Protein AF-A0A1T7VNP6-F1 (afdb_monomer_lite)

Structure (mmCIF, N/CA/C/O backbone):
data_AF-A0A1T7VNP6-F1
#
_entry.id   AF-A0A1T7VNP6-F1
#
loop_
_atom_site.group_PDB
_atom_site.id
_atom_site.type_symbol
_atom_site.label_atom_id
_atom_site.label_alt_id
_atom_site.label_comp_id
_atom_site.label_asym_id
_atom_site.label_entity_id
_atom_site.label_seq_id
_atom_site.pdbx_PDB_ins_code
_atom_site.Cartn_x
_atom_site.Cartn_y
_atom_site.Cartn_z
_atom_site.occupancy
_atom_site.B_iso_or_equiv
_atom_site.auth_seq_id
_atom_site.auth_comp_id
_atom_site.auth_asym_id
_atom_site.auth_atom_id
_atom_site.pdbx_PDB_model_num
ATOM 1 N N . MET A 1 1 ? -6.998 -0.937 8.366 1.00 93.31 1 MET A N 1
ATOM 2 C CA . MET A 1 1 ? -7.190 -0.800 9.828 1.00 93.31 1 MET A CA 1
ATOM 3 C C . MET A 1 1 ? -7.742 -2.093 10.390 1.00 93.31 1 MET A C 1
ATOM 5 O O . MET A 1 1 ? -8.462 -2.785 9.674 1.00 93.31 1 MET A O 1
ATOM 9 N N . SER A 1 2 ? -7.430 -2.403 11.648 1.00 94.56 2 SER A N 1
ATOM 10 C CA . SER A 1 2 ? -8.048 -3.511 12.378 1.00 94.56 2 SER A CA 1
ATOM 11 C C . SER A 1 2 ? -8.839 -3.023 13.585 1.00 94.56 2 SER A C 1
ATOM 13 O O . SER A 1 2 ? -8.450 -2.043 14.226 1.00 94.56 2 SER A O 1
ATOM 15 N N . PHE A 1 3 ? -9.920 -3.729 13.904 1.00 94.50 3 PHE A N 1
ATOM 16 C CA . PHE A 1 3 ? -10.829 -3.406 14.996 1.00 94.50 3 PHE A CA 1
ATOM 17 C C . PHE A 1 3 ? -11.181 -4.652 15.804 1.00 94.50 3 PHE A C 1
ATOM 19 O O . PHE A 1 3 ? -11.365 -5.732 15.234 1.00 94.50 3 PHE A O 1
ATOM 26 N N . ASP A 1 4 ? -11.331 -4.463 17.108 1.00 94.25 4 ASP A N 1
ATOM 27 C CA . ASP A 1 4 ? -12.081 -5.373 17.966 1.00 94.25 4 ASP A CA 1
ATOM 28 C C . ASP A 1 4 ? -13.552 -4.967 17.893 1.00 94.25 4 ASP A C 1
ATOM 30 O O . ASP A 1 4 ? -13.871 -3.781 17.976 1.00 94.25 4 ASP A O 1
ATOM 34 N N . VAL A 1 5 ? -14.452 -5.927 17.694 1.00 92.75 5 VAL A N 1
ATOM 35 C CA . VAL A 1 5 ? -15.883 -5.664 17.492 1.00 92.75 5 VAL A CA 1
ATOM 36 C C . VAL A 1 5 ? -16.680 -6.458 18.522 1.00 92.75 5 VAL A C 1
ATOM 38 O O . VAL A 1 5 ? -16.393 -7.642 18.707 1.00 92.75 5 VAL A O 1
ATOM 41 N N . PRO A 1 6 ? -17.674 -5.855 19.195 1.00 88.62 6 PRO A N 1
ATOM 42 C CA . PRO A 1 6 ? -18.540 -6.598 20.095 1.00 88.62 6 PRO A CA 1
ATOM 43 C C . PRO A 1 6 ? -19.431 -7.564 19.303 1.00 88.62 6 PRO A C 1
ATOM 45 O O . PRO A 1 6 ? -20.113 -7.174 18.357 1.00 88.62 6 PRO A O 1
ATOM 48 N N . GLY A 1 7 ? -19.460 -8.830 19.718 1.00 82.31 7 GLY A N 1
ATOM 49 C CA . GLY A 1 7 ? -20.323 -9.848 19.118 1.00 82.31 7 GLY A CA 1
ATOM 50 C C . GLY A 1 7 ? -19.722 -10.546 17.886 1.00 82.31 7 GLY A C 1
ATOM 51 O O . GLY A 1 7 ? -18.502 -10.590 17.722 1.00 82.31 7 GLY A O 1
ATOM 52 N N . PRO A 1 8 ? -20.559 -11.187 17.048 1.00 79.25 8 PRO A N 1
ATOM 53 C CA . PRO A 1 8 ? -20.079 -11.996 15.937 1.00 79.25 8 PRO A CA 1
ATOM 54 C C . PRO A 1 8 ? -19.485 -11.128 14.824 1.00 79.25 8 PRO A C 1
ATOM 56 O O . PRO A 1 8 ? -20.131 -10.241 14.270 1.00 79.25 8 PRO A O 1
ATOM 59 N N . ILE A 1 9 ? -18.245 -11.439 14.462 1.00 84.25 9 ILE A N 1
ATOM 60 C CA . ILE A 1 9 ? -17.535 -10.808 13.354 1.00 84.25 9 ILE A CA 1
ATOM 61 C C . ILE A 1 9 ? -17.985 -11.362 11.997 1.00 84.25 9 ILE A C 1
ATOM 63 O O . ILE A 1 9 ? -18.302 -12.547 11.862 1.00 84.25 9 ILE A O 1
ATOM 67 N N . THR A 1 10 ? -17.945 -10.518 10.964 1.00 83.06 10 THR A N 1
ATOM 68 C CA . THR A 1 10 ? -18.166 -10.953 9.583 1.00 83.06 10 THR A CA 1
ATOM 69 C C . THR A 1 10 ? -17.143 -12.015 9.163 1.00 83.06 10 THR A C 1
ATOM 71 O O . THR A 1 10 ? -15.933 -11.799 9.217 1.00 83.06 10 THR A O 1
ATOM 74 N N . ARG A 1 11 ? -17.630 -13.199 8.776 1.00 88.19 11 ARG A N 1
ATOM 75 C CA . ARG A 1 11 ? -16.781 -14.350 8.417 1.00 88.19 11 ARG A CA 1
ATOM 76 C C . ARG A 1 11 ? -16.419 -14.401 6.938 1.00 88.19 11 ARG A C 1
ATOM 78 O O . ARG A 1 11 ? -15.430 -15.026 6.579 1.00 88.19 11 ARG A O 1
ATOM 85 N N . ALA A 1 12 ? -17.194 -13.750 6.081 1.00 89.62 12 ALA A N 1
ATOM 86 C CA . ALA A 1 12 ? -16.888 -13.669 4.661 1.00 89.62 12 ALA A CA 1
ATOM 87 C C . ALA A 1 12 ? -16.083 -12.403 4.338 1.00 89.62 12 ALA A C 1
ATOM 89 O O . ALA A 1 12 ? -16.024 -11.452 5.121 1.00 89.62 12 ALA A O 1
ATOM 90 N N . MET A 1 13 ? -15.444 -12.420 3.171 1.00 94.31 13 MET A N 1
ATOM 91 C CA . MET A 1 13 ? -14.771 -11.259 2.606 1.00 94.31 13 MET A CA 1
ATOM 92 C C . MET A 1 13 ? -15.745 -10.514 1.696 1.00 94.31 13 MET A C 1
ATOM 94 O O . MET A 1 13 ? -16.343 -11.118 0.810 1.00 94.31 13 MET A O 1
ATOM 98 N N . TYR A 1 14 ? -15.875 -9.208 1.905 1.00 94.12 14 TYR A N 1
ATOM 99 C CA . TYR A 1 14 ? -16.761 -8.343 1.135 1.00 94.12 14 TYR A CA 1
ATOM 100 C C . TYR A 1 14 ? -15.987 -7.182 0.523 1.00 94.12 14 TYR A C 1
ATOM 102 O O . TYR A 1 14 ? -15.044 -6.665 1.128 1.00 94.12 14 TYR A O 1
ATOM 110 N N . LEU A 1 15 ? -16.430 -6.751 -0.655 1.00 93.69 15 LEU A N 1
ATOM 111 C CA . LEU A 1 15 ? -16.005 -5.530 -1.328 1.00 93.69 15 LEU A CA 1
ATOM 112 C C . LEU A 1 15 ? -17.264 -4.733 -1.685 1.00 93.69 15 LEU A C 1
ATOM 114 O O . LEU A 1 15 ? -18.240 -5.317 -2.156 1.00 93.69 15 LEU A O 1
ATOM 118 N N . SER A 1 16 ? -17.269 -3.427 -1.426 1.00 92.69 16 SER A N 1
ATOM 119 C CA . SER A 1 16 ? -18.400 -2.567 -1.766 1.00 92.69 16 SER A CA 1
ATOM 120 C C . SER A 1 16 ? -18.553 -2.438 -3.278 1.00 92.69 16 SER A C 1
ATOM 122 O O . SER A 1 16 ? -17.571 -2.424 -4.019 1.00 92.69 16 SER A O 1
ATOM 124 N N . VAL A 1 17 ? -19.801 -2.312 -3.719 1.00 92.69 17 VAL A N 1
ATOM 125 C CA . VAL A 1 17 ? -20.137 -2.003 -5.116 1.00 92.69 17 VAL A CA 1
ATOM 126 C C . VAL A 1 17 ? -20.018 -0.508 -5.408 1.00 92.69 17 VAL A C 1
ATOM 128 O O . VAL A 1 17 ? -19.640 -0.124 -6.510 1.00 92.69 17 VAL A O 1
ATOM 131 N N . ASP A 1 18 ? -20.282 0.326 -4.401 1.00 88.12 18 ASP A N 1
ATOM 132 C CA . ASP A 1 18 ? -20.278 1.778 -4.531 1.00 88.12 18 ASP A CA 1
ATOM 133 C C . ASP A 1 18 ? -18.927 2.397 -4.169 1.00 88.12 18 ASP A C 1
ATOM 135 O O . ASP A 1 18 ? -18.102 1.823 -3.442 1.00 88.12 18 ASP A O 1
ATOM 139 N N . ALA A 1 19 ? -18.742 3.624 -4.657 1.00 85.12 19 ALA A N 1
ATOM 140 C CA . ALA A 1 19 ? -17.699 4.516 -4.191 1.00 85.12 19 ALA A CA 1
ATOM 141 C C . ALA A 1 19 ? -18.161 5.266 -2.923 1.00 85.12 19 ALA A C 1
ATOM 143 O O . ALA A 1 19 ? -19.311 5.697 -2.853 1.00 85.12 19 ALA A O 1
ATOM 144 N N . PRO A 1 20 ? -17.265 5.501 -1.951 1.00 89.31 20 PRO A N 1
ATOM 145 C CA . PRO A 1 20 ? -15.863 5.086 -1.934 1.00 89.31 20 PRO A CA 1
ATOM 146 C C . PRO A 1 20 ? -15.693 3.582 -1.638 1.00 89.31 20 PRO A C 1
ATOM 148 O O . PRO A 1 20 ? -16.373 3.032 -0.779 1.00 89.31 20 PRO A O 1
ATOM 151 N N . LEU A 1 21 ? -14.734 2.930 -2.311 1.00 89.94 21 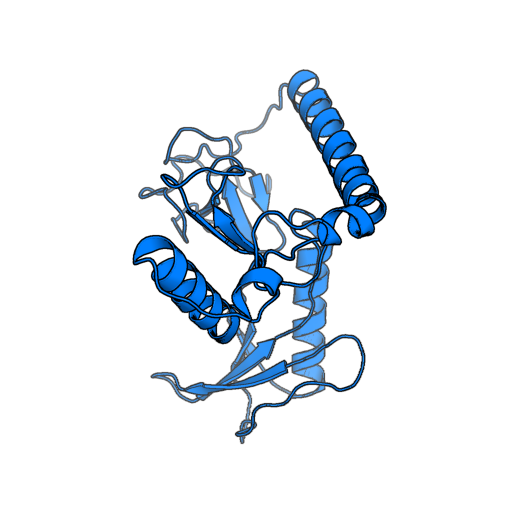LEU A N 1
ATOM 152 C CA . LEU A 1 21 ? -14.501 1.484 -2.178 1.00 89.94 21 LEU A CA 1
ATOM 153 C C . LEU A 1 21 ? -14.145 1.077 -0.740 1.00 89.94 21 LEU A C 1
ATOM 155 O O . LEU A 1 21 ? -13.261 1.673 -0.110 1.00 89.94 21 LEU A O 1
ATOM 159 N N . ARG A 1 22 ? -14.797 0.028 -0.237 1.00 93.69 22 ARG A N 1
ATOM 160 C CA . ARG A 1 22 ? -14.579 -0.561 1.088 1.00 93.69 22 ARG A CA 1
ATOM 161 C C . ARG A 1 22 ? -14.423 -2.061 0.972 1.00 93.69 22 ARG A C 1
ATOM 163 O O . ARG A 1 22 ? -15.246 -2.723 0.356 1.00 93.69 22 ARG A O 1
ATOM 170 N N . SER A 1 23 ? -13.398 -2.601 1.613 1.00 94.62 23 SER A N 1
ATOM 171 C CA . SER A 1 23 ? -13.229 -4.040 1.777 1.00 94.62 23 SER A CA 1
ATOM 172 C C . SER A 1 23 ? -13.325 -4.401 3.247 1.00 94.62 23 SER A C 1
ATOM 174 O O . SER A 1 23 ? -12.697 -3.739 4.079 1.00 94.62 23 SER A O 1
ATOM 176 N N . VAL A 1 24 ? -14.030 -5.479 3.562 1.00 95.38 24 VAL A N 1
ATOM 177 C CA . VAL A 1 24 ? -14.124 -5.991 4.926 1.00 95.38 24 VAL A CA 1
ATOM 178 C C . VAL A 1 24 ? -13.824 -7.480 4.942 1.00 95.38 24 VAL A C 1
ATOM 180 O O . VAL A 1 24 ? -14.316 -8.229 4.102 1.00 95.38 24 VAL A O 1
ATOM 183 N N . ARG A 1 25 ? -13.011 -7.913 5.902 1.00 95.25 25 ARG A N 1
ATOM 184 C CA . ARG A 1 25 ? -12.742 -9.327 6.187 1.00 95.25 25 ARG A CA 1
ATOM 185 C C . ARG A 1 25 ? -12.414 -9.509 7.661 1.00 95.25 25 ARG A C 1
ATOM 187 O O . ARG A 1 25 ? -12.079 -8.536 8.331 1.00 95.25 25 ARG A O 1
ATOM 194 N N . TYR A 1 26 ? -12.417 -10.744 8.145 1.00 94.00 26 TYR A N 1
ATOM 195 C CA . TYR A 1 26 ? -11.771 -11.060 9.416 1.00 94.00 26 TYR A CA 1
ATOM 196 C C . TYR A 1 26 ? -10.311 -11.485 9.210 1.00 94.00 26 TYR A C 1
ATOM 198 O O . TYR A 1 26 ? -9.910 -11.915 8.123 1.00 94.00 26 TYR A O 1
ATOM 206 N N . ALA A 1 27 ? -9.518 -11.359 10.267 1.00 93.00 27 ALA A N 1
ATOM 207 C CA . ALA A 1 27 ? -8.179 -11.916 10.367 1.00 93.00 27 ALA A CA 1
ATOM 208 C C . ALA A 1 27 ? -8.029 -12.623 11.725 1.00 93.00 27 ALA A C 1
ATOM 210 O O . ALA A 1 27 ? -8.247 -11.976 12.754 1.00 93.00 27 ALA A O 1
ATOM 211 N N . PRO A 1 28 ? -7.664 -13.918 11.753 1.00 91.00 28 PRO A N 1
ATOM 212 C CA . PRO A 1 28 ? -7.341 -14.609 12.996 1.00 91.00 28 PRO A CA 1
ATOM 213 C C . PRO A 1 28 ? -6.157 -13.962 13.713 1.00 91.00 28 PRO A C 1
ATOM 215 O O . PRO A 1 28 ? -5.202 -13.520 13.070 1.00 91.00 28 PRO A O 1
ATOM 218 N N . SER A 1 29 ? -6.194 -13.941 15.044 1.00 86.25 29 SER A N 1
ATOM 219 C CA . SER A 1 29 ? -5.053 -13.544 15.871 1.00 86.25 29 SER A CA 1
ATOM 220 C C . SER A 1 29 ? -4.970 -14.396 17.137 1.00 86.25 29 SER A C 1
ATOM 222 O O . SER A 1 29 ? -5.931 -15.071 17.507 1.00 86.25 29 SER A O 1
ATOM 224 N N . SER A 1 30 ? -3.826 -14.352 17.822 1.00 86.50 30 SER A N 1
ATOM 225 C CA . SER A 1 30 ? -3.608 -15.075 19.083 1.00 86.50 30 SER A CA 1
ATOM 226 C C . SER A 1 30 ? -4.564 -14.653 20.203 1.00 86.50 30 SER A C 1
ATOM 228 O O . SER A 1 30 ? -4.812 -15.437 21.113 1.00 86.50 30 SER A O 1
ATOM 230 N N . THR A 1 31 ? -5.117 -13.439 20.137 1.00 84.44 31 THR A N 1
ATOM 231 C CA . THR A 1 31 ? -6.048 -12.892 21.136 1.00 84.44 31 THR A CA 1
ATOM 232 C C . THR A 1 31 ? -7.507 -12.936 20.674 1.00 84.44 31 THR A C 1
ATOM 234 O O . THR A 1 31 ? -8.357 -12.311 21.299 1.00 84.44 31 THR A O 1
ATOM 237 N N . GLY A 1 32 ? -7.803 -13.631 19.570 1.00 86.62 32 GLY A N 1
ATOM 238 C CA . GLY A 1 32 ? -9.131 -13.690 18.954 1.00 86.62 32 GLY A CA 1
ATOM 239 C C . GLY A 1 32 ? -9.190 -13.043 17.569 1.00 86.62 32 GLY A C 1
ATOM 240 O O . GLY A 1 32 ? -8.267 -12.353 17.135 1.00 86.62 32 GLY A O 1
ATOM 241 N N . ASP A 1 33 ? -10.268 -13.303 16.838 1.00 92.31 33 ASP A N 1
ATOM 242 C CA . ASP A 1 33 ? -10.450 -12.781 15.482 1.00 92.31 33 ASP A CA 1
ATOM 243 C C . ASP A 1 33 ? -10.655 -11.260 15.482 1.00 92.31 33 ASP A C 1
ATOM 245 O O . ASP A 1 33 ? -11.368 -10.720 16.324 1.00 92.31 33 ASP A O 1
ATOM 249 N N . ARG A 1 34 ? -10.072 -10.572 14.495 1.00 93.75 34 ARG A N 1
ATOM 250 C CA . ARG A 1 34 ? -10.181 -9.115 14.328 1.00 93.75 34 ARG A CA 1
ATOM 251 C C . ARG A 1 34 ? -10.844 -8.739 13.020 1.00 93.75 34 ARG A C 1
ATOM 253 O O . ARG A 1 34 ? -10.634 -9.395 11.998 1.00 93.75 34 ARG A O 1
ATOM 260 N N . LEU A 1 35 ? -11.588 -7.636 13.029 1.00 95.38 35 LEU A N 1
ATOM 261 C CA . LEU A 1 35 ? -12.165 -7.054 11.822 1.00 95.38 35 LEU A CA 1
ATOM 262 C C . LEU A 1 35 ? -11.092 -6.258 11.105 1.00 95.38 35 LEU A C 1
ATOM 264 O O . LEU A 1 35 ? -10.503 -5.358 11.689 1.00 95.38 35 LEU A O 1
ATOM 268 N N . VAL A 1 36 ? -10.865 -6.548 9.832 1.00 95.81 36 VAL A N 1
ATOM 269 C CA . VAL A 1 36 ? -10.001 -5.761 8.960 1.00 95.81 36 VAL A CA 1
ATOM 270 C C . VAL A 1 36 ? -10.874 -4.989 7.988 1.00 95.81 36 VAL A C 1
ATOM 272 O O . VAL A 1 36 ? -11.581 -5.578 7.170 1.00 95.81 36 VAL A O 1
ATOM 275 N N . VAL A 1 37 ? -10.781 -3.664 8.065 1.00 95.69 37 VAL A N 1
ATOM 276 C CA . VAL A 1 37 ? -11.433 -2.741 7.136 1.00 95.69 37 VAL A CA 1
ATOM 277 C C . VAL A 1 37 ? -10.357 -2.042 6.311 1.00 95.69 37 VAL A C 1
ATOM 279 O O . VAL A 1 37 ? -9.400 -1.472 6.852 1.00 95.69 37 VAL A O 1
ATOM 282 N N . GLY A 1 38 ? -10.508 -2.125 4.994 1.00 94.12 38 GLY A N 1
ATOM 283 C CA . GLY A 1 38 ? -9.653 -1.496 3.994 1.00 94.12 38 GLY A CA 1
ATOM 284 C C . GLY A 1 38 ? -10.460 -0.565 3.094 1.00 94.12 38 GLY A C 1
ATOM 285 O O . GLY A 1 38 ? -11.669 -0.728 2.940 1.00 94.12 38 GLY A O 1
ATOM 286 N N . GLY A 1 39 ? -9.797 0.432 2.519 1.00 91.56 39 GLY A N 1
ATOM 287 C CA . GLY A 1 39 ? -10.437 1.477 1.728 1.00 91.56 39 GLY A CA 1
ATOM 288 C C . GLY A 1 39 ? -9.688 2.796 1.863 1.00 91.56 39 GLY A C 1
ATOM 289 O O . GLY A 1 39 ? -8.517 2.801 2.235 1.00 91.56 39 GLY A O 1
ATOM 290 N N . ALA A 1 40 ? -10.382 3.895 1.562 1.00 87.75 40 ALA A N 1
ATOM 291 C CA . ALA A 1 40 ? -9.873 5.262 1.707 1.00 87.75 40 ALA A CA 1
ATOM 292 C C . ALA A 1 40 ? -8.515 5.500 1.004 1.00 87.75 40 ALA A C 1
ATOM 294 O O . ALA A 1 40 ? -7.563 6.051 1.563 1.00 87.75 40 ALA A O 1
ATOM 295 N N . GLY A 1 41 ? -8.425 5.046 -0.252 1.00 86.38 41 GLY A N 1
ATOM 296 C CA . GLY A 1 41 ? -7.255 5.285 -1.093 1.00 86.38 41 GLY A CA 1
ATOM 297 C C . GLY A 1 41 ? -7.030 6.780 -1.323 1.00 86.38 41 GLY A C 1
ATOM 298 O O . GLY A 1 41 ? -7.973 7.518 -1.599 1.00 86.38 41 GLY A O 1
ATOM 299 N N . HIS A 1 42 ? -5.779 7.214 -1.219 1.00 85.38 42 HIS A N 1
ATOM 300 C CA . HIS A 1 42 ? -5.367 8.600 -1.409 1.00 85.38 42 HIS A CA 1
ATOM 301 C C . HIS A 1 42 ? -4.001 8.653 -2.099 1.00 85.38 42 HIS A C 1
ATOM 303 O O . HIS A 1 42 ? -3.272 7.664 -2.154 1.00 85.38 42 HIS A O 1
ATOM 309 N N . VAL A 1 43 ? -3.656 9.820 -2.642 1.00 81.06 43 VAL A N 1
ATOM 310 C CA . VAL A 1 43 ? -2.356 10.035 -3.286 1.00 81.06 43 VAL A CA 1
ATOM 311 C C . VAL A 1 43 ? -1.271 10.169 -2.217 1.00 81.06 43 VAL A C 1
ATOM 313 O O . VAL A 1 43 ? -1.385 11.006 -1.319 1.00 81.06 43 VAL A O 1
ATOM 316 N N . VAL A 1 44 ? -0.210 9.372 -2.339 1.00 77.62 44 VAL A N 1
ATOM 317 C CA . VAL A 1 44 ? 0.963 9.412 -1.452 1.00 77.62 44 VAL A CA 1
ATOM 318 C C . VAL A 1 44 ? 1.669 10.775 -1.489 1.00 77.62 44 VAL A C 1
ATOM 320 O O . VAL A 1 44 ? 1.605 11.505 -2.480 1.00 77.62 44 VAL A O 1
ATOM 323 N N . GLY A 1 45 ? 2.326 11.147 -0.386 1.00 71.88 45 GLY A N 1
ATOM 324 C CA . GLY A 1 45 ? 2.989 12.451 -0.243 1.00 71.88 45 GLY A CA 1
ATOM 325 C C . GLY A 1 45 ? 2.031 13.627 -0.001 1.00 71.88 45 GLY A C 1
ATOM 326 O O . GLY A 1 45 ? 2.421 14.786 -0.143 1.00 71.88 45 GLY A O 1
ATOM 327 N N . ARG A 1 46 ? 0.762 13.355 0.342 1.00 72.56 46 ARG A N 1
ATOM 328 C CA . ARG A 1 46 ? -0.254 14.368 0.669 1.00 72.56 46 ARG A CA 1
ATOM 329 C C . ARG A 1 46 ? -0.805 14.160 2.090 1.00 72.56 46 ARG A C 1
ATOM 331 O O . ARG A 1 46 ? -1.882 13.582 2.239 1.00 72.56 46 ARG A O 1
ATOM 338 N N . PRO A 1 47 ? -0.117 14.662 3.131 1.00 66.19 47 PRO A N 1
ATOM 339 C CA . PRO A 1 47 ? -0.391 14.290 4.525 1.00 66.19 47 PRO A CA 1
ATOM 340 C C . PRO A 1 47 ? -1.808 14.647 5.003 1.00 66.19 47 PRO A C 1
ATOM 342 O O . PRO A 1 47 ? -2.428 13.871 5.728 1.00 66.19 47 PRO A O 1
ATOM 345 N N . ALA A 1 48 ? -2.371 15.775 4.549 1.00 71.12 48 ALA A N 1
ATOM 346 C CA . ALA A 1 48 ? -3.744 16.159 4.893 1.00 71.12 48 ALA A CA 1
ATOM 347 C C . ALA A 1 48 ? -4.782 15.120 4.421 1.00 71.12 48 ALA A C 1
ATOM 349 O O . ALA A 1 48 ? -5.668 14.742 5.188 1.00 71.12 48 ALA A O 1
ATOM 350 N N . HIS A 1 49 ? -4.619 14.597 3.200 1.00 77.88 49 HIS A N 1
ATOM 351 C CA . HIS A 1 49 ? -5.520 13.586 2.643 1.00 77.88 49 HIS A CA 1
ATOM 352 C C . HIS A 1 49 ? -5.381 12.244 3.363 1.00 77.88 49 HIS A C 1
ATOM 354 O O . HIS A 1 49 ? -6.383 11.572 3.579 1.00 77.88 49 HIS A O 1
ATOM 360 N N . ALA A 1 50 ? -4.165 11.867 3.774 1.00 80.81 50 ALA A N 1
ATOM 361 C CA . ALA A 1 50 ? -3.935 10.634 4.522 1.00 80.81 50 ALA A CA 1
ATOM 362 C C . ALA A 1 50 ? -4.670 10.648 5.874 1.00 80.81 50 ALA A C 1
ATOM 364 O O . ALA A 1 50 ? -5.406 9.714 6.194 1.00 80.81 50 ALA A O 1
ATOM 365 N N . ARG A 1 51 ? -4.556 11.740 6.646 1.00 80.88 51 ARG A N 1
ATOM 366 C CA . ARG A 1 51 ? -5.238 11.855 7.949 1.00 80.88 51 ARG A CA 1
ATOM 367 C C . ARG A 1 51 ? -6.756 11.853 7.806 1.00 80.88 51 ARG A C 1
ATOM 369 O O . ARG A 1 51 ? -7.456 11.232 8.604 1.00 80.88 51 ARG A O 1
ATOM 376 N N . GLU A 1 52 ? -7.277 12.579 6.822 1.00 86.75 52 GLU A N 1
ATOM 377 C CA . GLU A 1 52 ? -8.710 12.603 6.534 1.00 86.75 52 GLU A CA 1
ATOM 378 C C . GLU A 1 52 ? -9.221 11.220 6.120 1.00 86.75 52 GLU A C 1
ATOM 380 O O . GLU A 1 52 ? -10.189 10.743 6.707 1.00 86.75 52 GLU A O 1
ATOM 385 N N . ALA A 1 53 ? -8.510 10.532 5.224 1.00 88.38 53 ALA A N 1
ATOM 386 C CA . ALA A 1 53 ? -8.820 9.172 4.795 1.00 88.38 53 ALA A CA 1
ATOM 387 C C . ALA A 1 53 ? -8.853 8.177 5.967 1.00 88.38 53 ALA A C 1
ATOM 389 O O . ALA A 1 53 ? -9.776 7.370 6.074 1.00 88.38 53 ALA A O 1
ATOM 390 N N . LEU A 1 54 ? -7.881 8.246 6.883 1.00 88.31 54 LEU A N 1
ATOM 391 C CA . LEU A 1 54 ? -7.858 7.383 8.065 1.00 88.31 54 LEU A CA 1
ATOM 392 C C . LEU A 1 54 ? -9.030 7.681 9.013 1.00 88.31 54 LEU A C 1
ATOM 394 O O . LEU A 1 54 ? -9.669 6.750 9.507 1.00 88.31 54 LEU A O 1
ATOM 398 N N . ARG A 1 55 ? -9.335 8.961 9.267 1.00 90.06 55 ARG A N 1
ATOM 399 C CA . ARG A 1 55 ? -10.476 9.353 10.114 1.00 90.06 55 ARG A CA 1
ATOM 400 C C . ARG A 1 55 ? -11.806 8.916 9.511 1.00 90.06 55 ARG A C 1
ATOM 402 O O . ARG A 1 55 ? -12.641 8.368 10.224 1.00 90.06 55 ARG A O 1
ATOM 409 N N . GLU A 1 56 ? -11.975 9.118 8.212 1.00 92.75 56 GLU A N 1
ATOM 410 C CA . GLU A 1 56 ? -13.170 8.716 7.478 1.00 92.75 56 GLU A CA 1
ATOM 411 C C . GLU A 1 56 ? -13.358 7.194 7.523 1.00 92.75 56 GLU A C 1
ATOM 413 O O . GLU A 1 56 ? -14.422 6.730 7.927 1.00 92.75 56 GLU A O 1
ATOM 418 N N . LEU A 1 57 ? -12.312 6.408 7.237 1.00 94.62 57 LEU A N 1
ATOM 419 C CA . LEU A 1 57 ? -12.385 4.944 7.287 1.00 94.62 57 LEU A CA 1
ATOM 420 C C . LEU A 1 57 ? -12.734 4.422 8.690 1.00 94.62 57 LEU A C 1
ATOM 422 O O . LEU A 1 57 ? -13.484 3.452 8.822 1.00 94.62 57 LEU A O 1
ATOM 426 N N . ALA A 1 58 ? -12.205 5.061 9.738 1.00 94.19 58 ALA A N 1
ATOM 427 C CA . ALA A 1 58 ? -12.530 4.724 11.120 1.00 94.19 58 ALA A CA 1
ATOM 428 C C . ALA A 1 58 ? -13.994 5.047 11.464 1.00 94.19 58 ALA A C 1
ATOM 430 O O . ALA A 1 58 ? -14.676 4.206 12.050 1.00 94.19 58 ALA A O 1
ATOM 431 N N . GLY A 1 59 ? -14.492 6.220 11.059 1.00 94.69 59 GLY A N 1
ATOM 432 C CA . GLY A 1 59 ? -15.892 6.609 11.255 1.00 94.69 59 GLY A CA 1
ATOM 433 C C . GLY A 1 59 ? -16.863 5.702 10.496 1.00 94.69 59 GLY A C 1
ATOM 434 O O . GLY A 1 59 ? -17.877 5.270 11.050 1.00 94.69 59 GLY A O 1
ATOM 435 N N . TRP A 1 60 ? -16.517 5.328 9.262 1.00 95.25 60 TRP A N 1
ATOM 436 C CA . TRP A 1 60 ? -17.268 4.350 8.478 1.00 95.25 60 TRP A CA 1
ATOM 437 C C . TRP A 1 60 ? -17.338 2.997 9.200 1.00 95.25 60 TRP A C 1
ATOM 439 O O . TRP A 1 60 ? -18.422 2.444 9.382 1.00 95.25 60 TRP A O 1
ATOM 449 N N . ALA A 1 61 ? -16.200 2.486 9.685 1.00 94.62 61 ALA A N 1
ATOM 450 C CA . ALA A 1 61 ? -16.154 1.215 10.405 1.00 94.62 61 ALA A CA 1
ATOM 451 C C . ALA A 1 61 ? -17.030 1.235 11.668 1.00 94.62 61 ALA A C 1
ATOM 453 O O . ALA A 1 61 ? -17.783 0.294 11.887 1.00 94.62 61 ALA A O 1
ATOM 454 N N . GLN A 1 62 ? -16.994 2.314 12.454 1.00 94.38 62 GLN A N 1
ATOM 455 C CA . GLN A 1 62 ? -17.826 2.460 13.657 1.00 94.38 62 GLN A CA 1
ATOM 456 C C . GLN A 1 62 ? -19.321 2.569 13.344 1.00 94.38 62 GLN A C 1
ATOM 458 O O . GLN A 1 62 ? -20.144 2.070 14.107 1.00 94.38 62 GLN A O 1
ATOM 463 N N . THR A 1 63 ? -19.676 3.190 12.218 1.00 94.31 63 THR A N 1
ATOM 464 C CA . THR A 1 63 ? -21.072 3.312 11.778 1.00 94.31 63 THR A CA 1
ATOM 465 C C . THR A 1 63 ? -21.653 1.951 11.389 1.00 94.31 63 THR A C 1
ATOM 467 O O . THR A 1 63 ? -22.781 1.632 11.754 1.00 94.31 63 THR A O 1
ATOM 470 N N . HIS A 1 64 ? -20.880 1.126 10.673 1.00 92.25 64 HIS A N 1
ATOM 471 C CA . HIS A 1 64 ? -21.328 -0.193 10.210 1.00 92.25 64 HIS A CA 1
ATOM 472 C C . HIS A 1 64 ? -21.109 -1.322 11.226 1.00 92.25 64 HIS A C 1
ATOM 474 O O . HIS A 1 64 ? -21.777 -2.351 11.148 1.00 92.25 64 HIS A O 1
ATOM 480 N N . TYR A 1 65 ? -20.205 -1.127 12.186 1.00 92.69 65 TYR A N 1
ATOM 481 C CA . TYR A 1 65 ? -19.920 -2.051 13.280 1.00 92.69 65 TYR A CA 1
ATOM 482 C C . TYR A 1 65 ? -19.954 -1.284 14.613 1.00 92.69 65 TYR A C 1
ATOM 484 O O . TYR A 1 65 ? -18.901 -0.909 15.140 1.00 92.69 65 TYR A O 1
ATOM 492 N N . PRO A 1 66 ? -21.154 -1.017 15.167 1.00 93.38 66 PRO A N 1
ATOM 493 C CA . PRO A 1 66 ? -21.293 -0.259 16.406 1.00 93.38 66 PRO A CA 1
ATOM 494 C C . PRO A 1 66 ? -20.493 -0.879 17.557 1.00 93.38 66 PRO A C 1
ATOM 496 O O . PRO A 1 66 ? -20.575 -2.077 17.818 1.00 93.38 66 PRO A O 1
ATOM 499 N N . GLY A 1 67 ? -19.703 -0.052 18.246 1.00 92.75 67 GLY A N 1
ATOM 500 C CA . GLY A 1 67 ? -18.805 -0.487 19.322 1.00 92.75 67 GLY A CA 1
ATOM 501 C C . GLY A 1 67 ? -17.442 -1.016 18.856 1.00 92.75 67 GLY A C 1
ATOM 502 O O . GLY A 1 67 ? -16.639 -1.425 19.693 1.00 92.75 67 GLY A O 1
ATOM 503 N N . ALA A 1 68 ? -17.145 -0.982 17.552 1.00 94.19 68 ALA A N 1
ATOM 504 C CA . ALA A 1 68 ? -15.826 -1.334 17.041 1.00 94.19 68 ALA A CA 1
ATOM 505 C C . ALA A 1 68 ? -14.729 -0.412 17.605 1.00 94.19 68 ALA A C 1
ATOM 507 O O . ALA A 1 68 ? -14.737 0.805 17.394 1.00 94.19 68 ALA A O 1
ATOM 508 N N . THR A 1 69 ? -13.743 -1.005 18.275 1.00 94.56 69 THR A N 1
ATOM 509 C CA . THR A 1 69 ? -12.575 -0.308 18.825 1.00 94.56 69 THR A CA 1
ATOM 510 C C . THR A 1 69 ? -11.376 -0.528 17.918 1.00 94.56 69 THR A C 1
ATOM 512 O O . THR A 1 69 ? -10.979 -1.663 17.662 1.00 94.56 69 THR A O 1
ATOM 515 N N . ARG A 1 70 ? -10.786 0.557 17.402 1.00 94.19 70 ARG A N 1
ATOM 516 C CA . ARG A 1 70 ? -9.607 0.476 16.530 1.00 94.19 70 ARG A CA 1
ATOM 517 C C . ARG A 1 70 ? -8.413 -0.042 17.327 1.00 94.19 70 ARG A C 1
ATOM 519 O O . ARG A 1 70 ? -8.027 0.580 18.309 1.00 94.19 70 ARG A O 1
ATOM 526 N N . THR A 1 71 ? -7.795 -1.119 16.852 1.00 91.94 71 THR A N 1
ATOM 527 C CA . THR A 1 71 ? -6.583 -1.684 17.461 1.00 91.94 71 THR A CA 1
ATOM 528 C C . THR A 1 71 ? -5.323 -1.293 16.704 1.00 91.94 71 THR A C 1
ATOM 530 O O . THR A 1 71 ? -4.319 -0.980 17.327 1.00 91.94 71 THR A O 1
ATOM 533 N N . HIS A 1 72 ? -5.364 -1.301 15.367 1.00 90.44 72 HIS A N 1
ATOM 534 C CA . HIS A 1 72 ? -4.205 -0.971 14.531 1.00 90.44 72 HIS A CA 1
ATOM 535 C C . HIS A 1 72 ? -4.631 -0.162 13.304 1.00 90.44 72 HIS A C 1
ATOM 537 O O . HIS A 1 72 ? -5.702 -0.371 12.719 1.00 90.44 72 HIS A O 1
ATOM 543 N N . SER A 1 73 ? -3.748 0.725 12.860 1.00 89.38 73 SER A N 1
ATOM 544 C CA . SER A 1 73 ? -3.838 1.431 11.585 1.00 89.38 73 SER A CA 1
ATOM 545 C C . SER A 1 73 ? -2.523 1.296 10.840 1.00 89.38 73 SER A C 1
ATOM 547 O O . SER A 1 73 ? -1.462 1.330 11.445 1.00 89.38 73 SER A O 1
ATOM 549 N N . TRP A 1 74 ? -2.618 1.123 9.530 1.00 86.94 74 TRP A N 1
ATOM 550 C CA . TRP A 1 74 ? -1.481 1.083 8.626 1.00 86.94 74 TRP A CA 1
ATOM 551 C C . TRP A 1 74 ? -1.944 1.592 7.266 1.00 86.94 74 TRP A C 1
ATOM 553 O O . TRP A 1 74 ? -3.121 1.423 6.908 1.00 86.94 74 TRP A O 1
ATOM 563 N N . ALA A 1 75 ? -1.020 2.174 6.516 1.00 84.25 75 ALA A N 1
ATOM 564 C CA . ALA A 1 75 ? -1.169 2.456 5.102 1.00 84.25 75 ALA A CA 1
ATOM 565 C C . ALA A 1 75 ? -0.233 1.545 4.300 1.00 84.25 75 ALA A C 1
ATOM 567 O O . ALA A 1 75 ? 0.786 1.067 4.794 1.00 84.25 75 ALA A O 1
ATOM 568 N N . ALA A 1 76 ? -0.603 1.277 3.054 1.00 82.75 76 ALA A N 1
ATOM 569 C CA . ALA A 1 76 ? 0.264 0.615 2.093 1.00 82.75 76 ALA A CA 1
ATOM 570 C C . ALA A 1 76 ? 0.353 1.499 0.855 1.00 82.75 76 ALA A C 1
ATOM 572 O O . ALA A 1 76 ? -0.629 2.140 0.471 1.00 82.75 76 ALA A O 1
ATOM 573 N N . GLN A 1 77 ? 1.532 1.523 0.246 1.00 84.19 77 GLN A N 1
ATOM 574 C CA . GLN A 1 77 ? 1.750 2.198 -1.021 1.00 84.19 77 GLN A CA 1
ATOM 575 C C . GLN A 1 77 ? 1.712 1.177 -2.139 1.00 84.19 77 GLN A C 1
ATOM 577 O O . GLN A 1 77 ? 2.126 0.030 -1.971 1.00 84.19 77 GLN A O 1
ATOM 582 N N . ASP A 1 78 ? 1.210 1.615 -3.277 1.00 82.88 78 ASP A N 1
ATOM 583 C CA . ASP A 1 78 ? 1.063 0.759 -4.426 1.00 82.88 78 ASP A CA 1
ATOM 584 C C . ASP A 1 78 ? 1.376 1.542 -5.692 1.00 82.88 78 ASP A C 1
ATOM 586 O O . ASP A 1 78 ? 0.994 2.706 -5.844 1.00 82.88 78 ASP A O 1
ATOM 590 N N . TYR A 1 79 ? 2.144 0.900 -6.563 1.00 84.81 79 TYR A N 1
ATOM 591 C CA . TYR A 1 79 ? 2.570 1.488 -7.817 1.00 84.81 79 TYR A CA 1
ATOM 592 C C . TYR A 1 79 ? 1.567 1.089 -8.890 1.00 84.81 79 TYR A C 1
ATOM 594 O O . TYR A 1 79 ? 1.323 -0.098 -9.108 1.00 84.81 79 TYR A O 1
ATOM 602 N N . ALA A 1 80 ? 1.042 2.088 -9.589 1.00 82.62 80 ALA A N 1
ATOM 603 C CA . ALA A 1 80 ? 0.238 1.906 -10.785 1.00 82.62 80 ALA A CA 1
ATOM 604 C C . ALA A 1 80 ? 1.059 2.315 -12.011 1.00 82.62 80 ALA A C 1
ATOM 606 O O . ALA A 1 80 ? 1.834 3.278 -11.968 1.00 82.62 80 ALA A O 1
ATOM 607 N N . THR A 1 81 ? 0.899 1.579 -13.106 1.00 81.06 81 THR A N 1
ATOM 608 C CA . THR A 1 81 ? 1.448 1.979 -14.402 1.00 81.06 81 THR A CA 1
ATOM 609 C C . THR A 1 81 ? 0.474 2.902 -15.121 1.00 81.06 81 THR A C 1
ATOM 611 O O . THR A 1 81 ? -0.723 2.935 -14.843 1.00 81.06 81 THR A O 1
ATOM 614 N N . ILE A 1 82 ? 0.987 3.651 -16.093 1.00 77.12 82 ILE A N 1
ATOM 615 C CA . ILE A 1 82 ? 0.160 4.517 -16.939 1.00 77.12 82 ILE A CA 1
ATOM 616 C C . ILE A 1 82 ? -0.729 3.727 -17.914 1.00 77.12 82 ILE A C 1
ATOM 618 O O . ILE A 1 82 ? -1.661 4.294 -18.477 1.00 77.12 82 ILE A O 1
ATOM 622 N N . SER A 1 83 ? -0.419 2.448 -18.136 1.00 74.50 83 SER A N 1
ATOM 623 C CA . SER A 1 83 ? -1.131 1.543 -19.041 1.00 74.50 83 SER A CA 1
ATOM 624 C C . SER A 1 83 ? -2.052 0.560 -18.315 1.00 74.50 83 SER A C 1
ATOM 626 O O . SER A 1 83 ? -2.634 -0.296 -18.975 1.00 74.50 83 SER A O 1
ATOM 628 N N . GLU A 1 84 ? -2.184 0.673 -16.985 1.00 79.69 84 GLU A N 1
ATOM 629 C CA . GLU A 1 84 ? -3.016 -0.188 -16.120 1.00 79.69 84 GLU A CA 1
ATOM 630 C C . GLU A 1 84 ? -2.630 -1.683 -16.150 1.00 79.69 84 GLU A C 1
ATOM 632 O O . GLU A 1 84 ? -3.281 -2.525 -15.533 1.00 79.69 84 GLU A O 1
ATOM 637 N N . LEU A 1 85 ? -1.536 -2.024 -16.837 1.00 85.12 85 LEU A N 1
ATOM 638 C CA . LEU A 1 85 ? -0.938 -3.353 -16.882 1.00 85.12 85 LEU A CA 1
ATOM 639 C C . LEU A 1 85 ? 0.420 -3.339 -16.178 1.00 85.12 85 LEU A C 1
ATOM 641 O O . LEU A 1 85 ? 1.153 -2.352 -16.283 1.00 85.12 85 LEU A O 1
ATOM 645 N N . PRO A 1 86 ? 0.800 -4.423 -15.489 1.00 89.25 86 PRO A N 1
ATOM 646 C CA . PRO A 1 86 ? 2.083 -4.479 -14.809 1.00 89.25 86 PRO A CA 1
ATOM 647 C C . PRO A 1 86 ? 3.244 -4.484 -15.807 1.00 89.25 86 PRO A C 1
ATOM 649 O O . PRO A 1 86 ? 3.149 -5.069 -16.886 1.00 89.25 86 PRO A O 1
ATOM 652 N N . TYR A 1 87 ? 4.370 -3.896 -15.412 1.00 91.19 87 TYR A N 1
ATOM 653 C CA . TYR A 1 87 ? 5.614 -3.966 -16.176 1.00 91.19 87 TYR A CA 1
ATOM 654 C C . TYR A 1 87 ? 6.471 -5.124 -15.675 1.00 91.19 87 TYR A C 1
ATOM 656 O O . TYR A 1 87 ? 6.800 -5.176 -14.494 1.00 91.19 87 TYR A O 1
ATOM 664 N N . ALA A 1 88 ? 6.841 -6.034 -16.575 1.00 93.31 88 ALA A N 1
ATOM 665 C CA . ALA A 1 88 ? 7.652 -7.222 -16.341 1.00 93.31 88 ALA A CA 1
ATOM 666 C C . ALA A 1 88 ? 8.574 -7.495 -17.546 1.00 93.31 88 ALA A C 1
ATOM 668 O O . ALA A 1 88 ? 8.171 -8.045 -18.575 1.00 93.31 88 ALA A O 1
ATOM 669 N N . GLY A 1 89 ? 9.847 -7.125 -17.421 1.00 92.44 89 GLY A N 1
ATOM 670 C CA . GLY A 1 89 ? 10.812 -7.221 -18.519 1.00 92.44 89 GLY A CA 1
ATOM 671 C C . GLY A 1 89 ? 12.084 -6.403 -18.286 1.00 92.44 89 GLY A C 1
ATOM 672 O O . GLY A 1 89 ? 12.305 -5.906 -17.178 1.00 92.44 89 GLY A O 1
ATOM 673 N N . PRO A 1 90 ? 12.945 -6.255 -19.307 1.00 91.25 90 PRO A N 1
ATOM 674 C CA . PRO A 1 90 ? 14.192 -5.508 -19.204 1.00 91.25 90 PRO A CA 1
ATOM 675 C C . PRO A 1 90 ? 13.983 -4.060 -18.770 1.00 91.25 90 PRO A C 1
ATOM 677 O O . PRO A 1 90 ? 13.075 -3.386 -19.258 1.00 91.25 90 PRO A O 1
ATOM 680 N N . LEU A 1 91 ? 14.875 -3.552 -17.916 1.00 88.44 91 LEU A N 1
ATOM 681 C CA . LEU A 1 91 ? 14.851 -2.142 -17.524 1.00 88.44 91 LEU A CA 1
ATOM 682 C C . LEU A 1 91 ? 15.083 -1.219 -18.728 1.00 88.44 91 LEU A C 1
ATOM 684 O O . LEU A 1 91 ? 14.434 -0.188 -18.835 1.00 88.44 91 LEU A O 1
ATOM 688 N N . LEU A 1 92 ? 15.980 -1.598 -19.643 1.00 86.38 92 LEU A N 1
ATOM 689 C CA . LEU A 1 92 ? 16.274 -0.852 -20.869 1.00 86.38 92 LEU A CA 1
ATOM 690 C C . LEU A 1 92 ? 15.893 -1.670 -22.110 1.00 86.38 92 LEU A C 1
ATOM 692 O O . LEU A 1 92 ? 16.100 -2.891 -22.101 1.00 86.38 92 LEU A O 1
ATOM 696 N N . PRO A 1 93 ? 15.430 -1.028 -23.200 1.00 82.81 93 PRO A N 1
ATOM 697 C CA . PRO A 1 93 ? 15.145 -1.714 -24.456 1.00 82.81 93 PRO A CA 1
ATOM 698 C C . PRO A 1 93 ? 16.359 -2.512 -24.951 1.00 82.81 93 PRO A C 1
ATOM 700 O O . PRO A 1 93 ? 17.476 -2.000 -24.998 1.00 82.81 93 PRO A O 1
ATOM 703 N N . GLY A 1 94 ? 16.154 -3.787 -25.289 1.00 81.69 94 GLY A N 1
ATOM 704 C CA . GLY A 1 94 ? 17.219 -4.693 -25.746 1.00 81.69 94 GLY A CA 1
ATOM 705 C C . GLY A 1 94 ? 18.204 -5.160 -24.662 1.00 81.69 94 GLY A C 1
ATOM 706 O O . GLY A 1 94 ? 19.053 -6.011 -24.934 1.00 81.69 94 GLY A O 1
ATOM 707 N N . GLY A 1 95 ? 18.096 -4.654 -23.430 1.00 85.25 95 GLY A N 1
ATOM 708 C CA . GLY A 1 95 ? 18.916 -5.083 -22.302 1.00 85.25 95 GLY A CA 1
ATOM 709 C C . GLY A 1 95 ? 18.556 -6.491 -21.820 1.00 85.25 95 GLY A C 1
ATOM 710 O O . GLY A 1 95 ? 17.405 -6.906 -21.876 1.00 85.25 95 GLY A O 1
ATOM 711 N N . LYS A 1 96 ? 19.546 -7.234 -21.312 1.00 86.44 96 LYS A N 1
ATOM 712 C CA . LYS A 1 96 ? 19.343 -8.577 -20.720 1.00 86.44 96 LYS A CA 1
ATOM 713 C C . LYS A 1 96 ? 19.994 -8.750 -19.345 1.00 86.44 96 LYS A C 1
ATOM 715 O O . LYS A 1 96 ? 20.120 -9.867 -18.859 1.00 86.44 96 LYS A O 1
ATOM 720 N N . ARG A 1 97 ? 20.469 -7.650 -18.748 1.00 90.19 97 ARG A N 1
ATOM 721 C CA . ARG A 1 97 ? 21.229 -7.664 -17.484 1.00 90.19 97 ARG A CA 1
ATOM 722 C C . ARG A 1 97 ? 20.376 -7.325 -16.268 1.00 90.19 97 ARG A C 1
ATOM 724 O O . ARG A 1 97 ? 20.569 -7.917 -15.218 1.00 90.19 97 ARG A O 1
ATOM 731 N N . ILE A 1 98 ? 19.467 -6.365 -16.414 1.00 93.00 98 ILE A N 1
ATOM 732 C CA . ILE A 1 98 ? 18.620 -5.868 -15.330 1.00 93.00 98 ILE A CA 1
ATOM 733 C C . ILE A 1 98 ? 17.173 -5.970 -15.794 1.00 93.00 98 ILE A C 1
ATOM 735 O O . ILE A 1 98 ? 16.822 -5.432 -16.846 1.00 93.00 98 ILE A O 1
ATOM 739 N N . TYR A 1 99 ? 16.362 -6.659 -15.000 1.00 92.44 99 TYR A N 1
ATOM 740 C CA . TYR A 1 99 ? 14.930 -6.829 -15.211 1.00 92.44 99 TYR A CA 1
ATOM 741 C C . TYR A 1 99 ? 14.166 -6.116 -14.096 1.00 92.44 99 TYR A C 1
ATOM 743 O O . TYR A 1 99 ? 14.645 -6.023 -12.967 1.00 92.44 99 TYR A O 1
ATOM 751 N N . LEU A 1 100 ? 12.985 -5.613 -14.430 1.00 93.06 100 LEU A N 1
ATOM 752 C CA . LEU A 1 100 ? 12.066 -4.933 -13.528 1.00 93.06 100 LEU A CA 1
ATOM 753 C C . LEU A 1 100 ? 10.736 -5.687 -13.514 1.00 93.06 100 LEU A C 1
ATOM 755 O O . LEU A 1 100 ? 10.305 -6.201 -14.547 1.00 93.06 100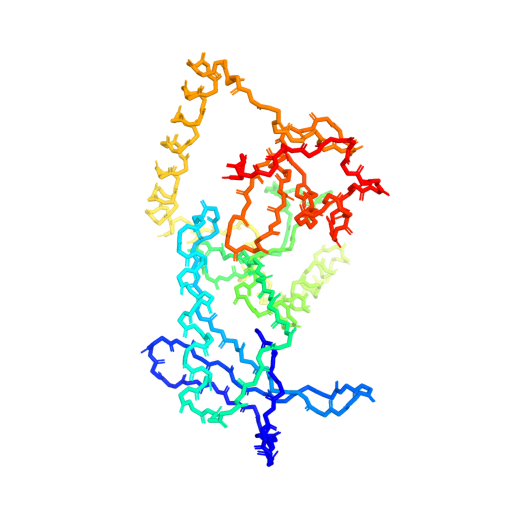 LEU A O 1
ATOM 759 N N . ALA A 1 101 ? 10.094 -5.708 -12.349 1.00 93.44 101 ALA A N 1
ATOM 760 C CA . ALA A 1 101 ? 8.735 -6.188 -12.161 1.00 93.44 101 ALA A CA 1
ATOM 761 C C . ALA A 1 101 ? 8.002 -5.230 -11.204 1.00 93.44 101 ALA A C 1
ATOM 763 O O . ALA A 1 101 ? 8.355 -5.163 -10.027 1.00 93.44 101 ALA A O 1
ATOM 764 N N . THR A 1 102 ? 7.062 -4.421 -11.699 1.00 92.12 102 THR A N 1
ATOM 765 C CA . THR A 1 102 ? 6.395 -3.376 -10.900 1.00 92.12 102 THR A CA 1
ATOM 766 C C . THR A 1 102 ? 5.020 -3.006 -11.456 1.00 92.12 102 THR A C 1
ATOM 768 O O . THR A 1 102 ? 4.619 -3.481 -12.518 1.00 92.12 102 THR A O 1
ATOM 771 N N . GLY A 1 103 ? 4.311 -2.117 -10.756 1.00 90.25 103 GLY A N 1
ATOM 772 C CA . GLY A 1 103 ? 3.075 -1.534 -11.261 1.00 90.25 103 GLY A CA 1
ATOM 773 C C . GLY A 1 103 ? 1.866 -2.458 -11.116 1.00 90.25 103 GLY A C 1
ATOM 774 O O . GLY A 1 103 ? 1.086 -2.599 -12.050 1.00 90.25 103 GLY A O 1
ATOM 775 N N . TYR A 1 104 ? 1.765 -3.170 -9.992 1.00 91.12 104 TYR A N 1
ATOM 776 C CA . TYR A 1 104 ? 0.783 -4.241 -9.817 1.00 91.12 104 TYR A CA 1
ATOM 777 C C . TYR A 1 104 ? -0.625 -3.778 -9.439 1.00 91.12 104 TYR A C 1
ATOM 779 O O . TYR A 1 104 ? -1.513 -4.631 -9.420 1.00 91.12 104 TYR A O 1
ATOM 787 N N . ASP A 1 105 ? -0.820 -2.495 -9.136 1.00 86.94 105 ASP A N 1
ATOM 788 C CA . ASP A 1 105 ? -2.122 -1.869 -8.867 1.00 86.94 105 ASP A CA 1
ATOM 789 C C . ASP A 1 105 ? -3.018 -2.681 -7.899 1.00 86.94 105 ASP A C 1
ATOM 791 O O . ASP A 1 105 ? -4.163 -3.020 -8.181 1.00 86.94 105 ASP A O 1
ATOM 795 N N . LYS A 1 106 ? -2.460 -3.063 -6.743 1.00 86.44 106 LYS A N 1
ATOM 796 C CA . LYS A 1 106 ? -3.064 -3.829 -5.630 1.00 86.44 106 LYS A CA 1
ATOM 797 C C . LYS A 1 106 ? -3.263 -5.310 -5.906 1.00 86.44 106 LYS A C 1
ATOM 799 O O . LYS A 1 106 ? -3.634 -6.056 -5.000 1.00 86.44 106 LYS A O 1
ATOM 804 N N . TRP A 1 107 ? -2.914 -5.772 -7.101 1.00 87.62 107 TRP A N 1
ATOM 805 C CA . TRP A 1 107 ? -2.987 -7.174 -7.506 1.00 87.62 107 TRP A CA 1
ATOM 806 C C . TRP A 1 107 ? -1.643 -7.898 -7.400 1.00 87.62 107 TRP A C 1
ATOM 808 O O . TRP A 1 107 ? -1.431 -8.908 -8.066 1.00 87.62 107 TRP A O 1
ATOM 818 N N . GLY A 1 108 ? -0.731 -7.434 -6.538 1.00 88.88 108 GLY A N 1
ATOM 819 C CA . GLY A 1 108 ? 0.635 -7.963 -6.422 1.00 88.88 108 GLY A CA 1
ATOM 820 C C . GLY A 1 108 ? 0.731 -9.478 -6.210 1.00 88.88 108 GLY A C 1
ATOM 821 O O . GLY A 1 108 ? 1.621 -10.108 -6.771 1.00 88.88 108 GLY A O 1
ATOM 822 N N . MET A 1 109 ? -0.212 -10.097 -5.489 1.00 89.06 109 MET A N 1
ATOM 823 C CA . MET A 1 109 ? -0.223 -11.560 -5.309 1.00 89.06 109 MET A CA 1
ATOM 824 C C . MET A 1 109 ? -0.516 -12.327 -6.606 1.00 89.06 109 MET A C 1
ATOM 826 O O . MET A 1 109 ? -0.035 -13.441 -6.773 1.00 89.06 109 MET A O 1
ATOM 830 N N . THR A 1 110 ? -1.281 -11.741 -7.530 1.00 90.50 110 THR A N 1
ATOM 831 C CA . THR A 1 110 ? -1.611 -12.368 -8.822 1.00 90.50 110 THR A CA 1
ATOM 832 C C . THR A 1 110 ? -0.626 -11.917 -9.898 1.00 90.50 110 THR A C 1
ATOM 834 O O . THR A 1 110 ? 0.053 -12.735 -10.519 1.00 90.50 110 THR A O 1
ATOM 837 N N . ASN A 1 111 ? -0.477 -10.602 -10.062 1.00 91.69 111 ASN A N 1
ATOM 838 C CA . ASN A 1 111 ? 0.398 -9.999 -11.062 1.00 91.69 111 ASN A CA 1
ATOM 839 C C . ASN A 1 111 ? 1.881 -10.272 -10.784 1.00 91.69 111 ASN A C 1
ATOM 841 O O . ASN A 1 111 ? 2.654 -10.360 -11.731 1.00 91.69 111 ASN A O 1
ATOM 845 N N . GLY A 1 112 ? 2.285 -10.481 -9.528 1.00 92.56 112 GLY A N 1
ATOM 846 C CA . GLY A 1 112 ? 3.649 -10.889 -9.187 1.00 92.56 112 GLY A CA 1
ATOM 847 C C . GLY A 1 112 ? 3.993 -12.296 -9.685 1.00 92.56 112 GLY A C 1
ATOM 848 O O . GLY A 1 112 ? 5.096 -12.515 -10.182 1.00 92.56 112 GLY A O 1
ATOM 849 N N . ILE A 1 113 ? 3.041 -13.236 -9.637 1.00 93.69 113 ILE A N 1
ATOM 850 C CA . ILE A 1 113 ? 3.222 -14.585 -10.200 1.00 93.69 113 ILE A CA 1
ATOM 851 C C . ILE A 1 113 ? 3.318 -14.500 -11.725 1.00 93.69 113 ILE A C 1
ATOM 853 O O . ILE A 1 113 ? 4.235 -15.070 -12.316 1.00 93.69 113 ILE A O 1
ATOM 857 N N . ALA A 1 114 ? 2.419 -13.743 -12.363 1.00 91.94 114 ALA A N 1
ATOM 858 C CA . ALA A 1 114 ? 2.475 -13.512 -13.804 1.00 91.94 114 ALA A CA 1
ATOM 859 C C . ALA A 1 114 ? 3.807 -12.857 -14.217 1.00 91.94 114 ALA A C 1
ATOM 861 O O . ALA A 1 114 ? 4.486 -13.337 -15.121 1.00 91.94 114 ALA A O 1
ATOM 862 N N . ALA A 1 115 ? 4.254 -11.823 -13.508 1.00 93.75 115 ALA A N 1
ATOM 863 C CA . ALA A 1 115 ? 5.537 -11.186 -13.774 1.00 93.75 115 ALA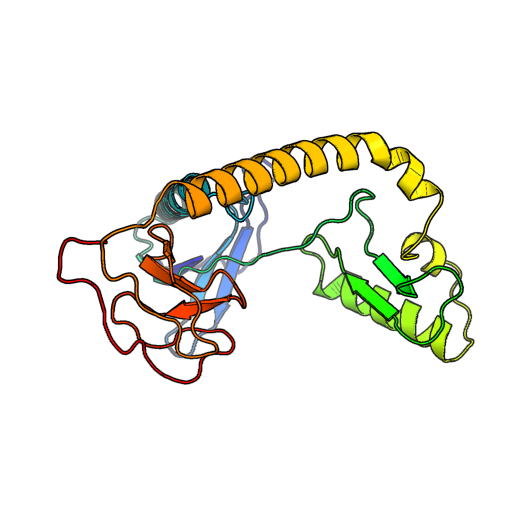 A CA 1
ATOM 864 C C . ALA A 1 115 ? 6.713 -12.158 -13.590 1.00 93.75 115 ALA A C 1
ATOM 866 O O . ALA A 1 115 ? 7.612 -12.190 -14.428 1.00 93.75 115 ALA A O 1
ATOM 867 N N . SER A 1 116 ? 6.691 -13.001 -12.552 1.00 94.12 116 SER A N 1
ATOM 868 C CA . SER A 1 116 ? 7.718 -14.026 -12.333 1.00 94.12 116 SER A CA 1
ATOM 869 C C . SER A 1 116 ? 7.790 -15.014 -13.496 1.00 94.12 116 SER A C 1
ATOM 871 O O . SER A 1 116 ? 8.877 -15.243 -14.021 1.00 94.12 116 SER A O 1
ATOM 873 N N . LEU A 1 117 ? 6.649 -15.537 -13.954 1.00 93.88 117 LEU A N 1
ATOM 874 C CA . LEU A 1 117 ? 6.583 -16.422 -15.117 1.00 93.88 117 LEU A CA 1
ATOM 875 C C . LEU A 1 117 ? 7.128 -15.731 -16.375 1.00 93.88 117 LEU A C 1
ATOM 877 O O . LEU A 1 117 ? 7.969 -16.299 -17.078 1.00 93.88 117 LEU A O 1
ATOM 881 N N . ALA A 1 118 ? 6.706 -14.490 -16.629 1.00 92.50 118 ALA A N 1
ATOM 882 C CA . ALA A 1 118 ? 7.154 -13.713 -17.779 1.00 92.50 118 ALA A CA 1
ATOM 883 C C . ALA A 1 118 ? 8.673 -13.489 -17.775 1.00 92.50 118 ALA A C 1
ATOM 885 O O . ALA A 1 118 ? 9.330 -13.681 -18.801 1.00 92.50 118 ALA A O 1
ATOM 886 N N . LEU A 1 119 ? 9.240 -13.120 -16.626 1.00 93.50 119 LEU A N 1
ATOM 887 C CA . LEU A 1 119 ? 10.675 -12.904 -16.468 1.00 93.50 119 LEU A CA 1
ATOM 888 C C . LEU A 1 119 ? 11.470 -14.205 -16.592 1.00 93.50 119 LEU A C 1
ATOM 890 O O . LEU A 1 119 ? 12.456 -14.245 -17.325 1.00 93.50 119 LEU A O 1
ATOM 894 N N . SER A 1 120 ? 11.033 -15.284 -15.937 1.00 94.00 120 SER A N 1
ATOM 895 C CA . SER A 1 120 ? 11.689 -16.592 -16.032 1.00 94.00 120 SER A CA 1
ATOM 896 C C . SER A 1 120 ? 11.718 -17.105 -17.471 1.00 94.00 120 SER A C 1
ATOM 898 O O . SER A 1 120 ? 12.757 -17.585 -17.920 1.00 94.00 120 SER A O 1
ATOM 900 N N . SER A 1 121 ? 10.625 -16.940 -18.224 1.00 92.69 121 SER A N 1
ATOM 901 C CA . SER A 1 121 ? 10.583 -17.280 -19.651 1.00 92.69 121 SER A CA 1
ATOM 902 C C . SER A 1 121 ? 11.611 -16.496 -20.456 1.00 92.69 121 SER A C 1
ATOM 904 O O . SER A 1 121 ? 12.356 -17.086 -21.232 1.00 92.69 121 SER A O 1
ATOM 906 N N . GLN A 1 122 ? 11.689 -15.178 -20.258 1.00 89.81 122 GLN A N 1
ATOM 907 C CA . GLN A 1 122 ? 12.637 -14.323 -20.977 1.00 89.81 122 GLN A CA 1
ATOM 908 C C . GLN A 1 122 ? 14.097 -14.667 -20.651 1.00 89.81 122 GLN A C 1
ATOM 910 O O . GLN A 1 122 ? 14.937 -14.691 -21.549 1.00 89.81 122 GLN A O 1
ATOM 915 N N . ILE A 1 123 ? 14.395 -14.964 -19.382 1.00 91.25 123 ILE A N 1
ATOM 916 C CA . ILE A 1 123 ? 15.747 -15.293 -18.910 1.00 91.25 123 ILE A CA 1
ATOM 917 C C . ILE A 1 123 ? 16.196 -16.665 -19.422 1.00 91.25 123 ILE A C 1
ATOM 919 O O . ILE A 1 123 ? 17.325 -16.806 -19.886 1.00 91.25 123 ILE A O 1
ATOM 923 N N . LEU A 1 124 ? 15.323 -17.670 -19.346 1.00 93.62 124 LEU A N 1
ATOM 924 C CA . LEU A 1 124 ? 15.646 -19.055 -19.706 1.00 93.62 124 LEU A CA 1
ATOM 925 C C . LEU A 1 124 ? 15.450 -19.357 -21.201 1.00 93.62 124 LEU A C 1
ATOM 927 O O . LEU A 1 124 ? 15.722 -20.472 -21.637 1.00 93.62 124 LEU A O 1
ATOM 931 N N . GLY A 1 125 ? 14.976 -18.387 -21.990 1.00 88.25 125 GLY A N 1
ATOM 932 C CA . GLY A 1 125 ? 14.690 -18.571 -23.416 1.00 88.25 125 GLY A CA 1
ATOM 933 C C . GLY A 1 125 ? 13.417 -19.378 -23.704 1.00 88.25 125 GLY A C 1
ATOM 934 O O . GLY A 1 125 ? 13.272 -19.923 -24.796 1.00 88.25 125 GLY A O 1
ATOM 935 N N . GLY A 1 126 ? 12.499 -19.467 -22.738 1.00 86.81 126 GLY A N 1
ATOM 936 C CA . GLY A 1 126 ? 11.167 -20.040 -22.930 1.00 86.81 126 GLY A CA 1
ATOM 937 C C . GLY A 1 126 ? 10.237 -19.108 -23.714 1.00 86.81 126 GLY A C 1
ATOM 938 O O . GLY A 1 126 ? 10.514 -17.916 -23.878 1.00 86.81 126 GLY A O 1
ATOM 939 N N . ARG A 1 127 ? 9.086 -19.630 -24.153 1.00 82.44 127 ARG A N 1
ATOM 940 C CA . ARG A 1 127 ? 8.064 -18.857 -24.873 1.00 82.44 127 ARG A CA 1
ATOM 941 C C . ARG A 1 127 ? 6.727 -18.874 -24.132 1.00 82.44 127 ARG A C 1
ATOM 943 O O . ARG A 1 127 ? 6.148 -19.936 -23.929 1.00 82.44 127 ARG A O 1
ATOM 950 N N . MET A 1 128 ? 6.214 -17.688 -23.814 1.00 86.75 128 MET A N 1
ATOM 951 C CA . MET A 1 128 ? 4.843 -17.466 -23.353 1.00 86.75 128 MET A CA 1
ATOM 952 C C . MET A 1 128 ? 4.248 -16.281 -24.117 1.00 86.75 128 MET A C 1
ATOM 954 O O . MET A 1 128 ? 4.668 -15.147 -23.933 1.00 86.75 128 MET A O 1
ATOM 958 N N . ASP A 1 129 ? 3.277 -16.533 -24.997 1.00 85.81 129 ASP A N 1
ATOM 959 C CA . ASP A 1 129 ? 2.793 -15.519 -25.951 1.00 85.81 129 ASP A CA 1
ATOM 960 C C . ASP A 1 129 ? 2.120 -14.305 -25.279 1.00 85.81 129 ASP A C 1
ATOM 962 O O . ASP A 1 129 ? 2.117 -13.203 -25.829 1.00 85.81 129 ASP A O 1
ATOM 966 N N . TRP A 1 130 ? 1.593 -14.480 -24.065 1.00 87.81 130 TRP A N 1
ATOM 967 C CA . TRP A 1 130 ? 0.933 -13.417 -23.307 1.00 87.81 130 TRP A CA 1
ATOM 968 C C . TRP A 1 130 ? 1.907 -12.410 -22.672 1.00 87.81 130 TRP A C 1
ATOM 970 O O . TRP A 1 130 ? 1.476 -11.326 -22.283 1.00 87.81 130 TRP A O 1
ATOM 980 N N . THR A 1 131 ? 3.213 -12.700 -22.588 1.00 86.94 131 THR A N 1
ATOM 981 C CA . THR A 1 131 ? 4.174 -11.843 -21.859 1.00 86.94 131 THR A CA 1
ATOM 982 C C . THR A 1 131 ? 4.366 -10.469 -22.492 1.00 86.94 131 THR A C 1
ATOM 984 O O . THR A 1 131 ? 4.808 -9.539 -21.823 1.00 86.94 131 THR A O 1
ATOM 987 N N . ASN A 1 132 ? 4.018 -10.316 -23.772 1.00 83.81 132 ASN A N 1
ATOM 988 C CA . ASN A 1 132 ? 4.084 -9.034 -24.474 1.00 83.81 132 ASN A CA 1
ATOM 989 C C . ASN A 1 132 ? 3.125 -7.986 -23.886 1.00 83.81 132 ASN A C 1
ATOM 991 O O . ASN A 1 132 ? 3.397 -6.793 -23.994 1.00 83.81 132 ASN A O 1
ATOM 995 N N . ALA A 1 133 ? 2.025 -8.413 -23.255 1.00 83.44 133 ALA A N 1
ATOM 996 C CA . ALA A 1 133 ? 1.071 -7.501 -22.625 1.00 83.44 133 ALA A CA 1
ATOM 997 C C . ALA A 1 133 ? 1.665 -6.789 -21.400 1.00 83.44 133 ALA A C 1
ATOM 999 O O . ALA A 1 133 ? 1.323 -5.642 -21.136 1.00 83.44 133 ALA A O 1
ATOM 1000 N N . SER A 1 134 ? 2.580 -7.450 -20.689 1.00 83.88 134 SER A N 1
ATOM 1001 C CA . SER A 1 134 ? 3.273 -6.912 -19.517 1.00 83.88 134 SER A CA 1
ATOM 1002 C C . SER A 1 134 ? 4.685 -6.420 -19.839 1.00 83.88 134 SER A C 1
ATOM 1004 O O . SER A 1 134 ? 5.508 -6.291 -18.940 1.00 83.88 134 SER A O 1
ATOM 1006 N N . ALA A 1 135 ? 5.034 -6.219 -21.112 1.00 84.94 135 ALA A N 1
ATOM 1007 C CA . ALA A 1 135 ? 6.381 -5.789 -21.467 1.00 84.94 135 ALA A CA 1
ATOM 1008 C C . ALA A 1 135 ? 6.685 -4.414 -20.849 1.00 84.94 135 ALA A C 1
ATOM 1010 O O . ALA A 1 135 ? 5.899 -3.483 -20.995 1.00 84.94 135 ALA A O 1
ATOM 1011 N N . SER A 1 136 ? 7.856 -4.266 -20.218 1.00 81.38 136 SER A N 1
ATOM 1012 C CA . SER A 1 136 ? 8.301 -2.990 -19.621 1.00 81.38 136 SER A CA 1
ATOM 1013 C C . SER A 1 136 ? 8.452 -1.846 -20.628 1.00 81.38 136 SER A C 1
ATOM 1015 O O . SER A 1 136 ? 8.634 -0.699 -20.234 1.00 81.38 136 SER A O 1
ATOM 1017 N N . TRP A 1 137 ? 8.433 -2.173 -21.920 1.00 78.44 137 TRP A N 1
ATOM 1018 C CA . TRP A 1 137 ? 8.499 -1.233 -23.025 1.00 78.44 137 TRP A CA 1
ATOM 1019 C C . TRP A 1 137 ? 7.495 -1.670 -24.083 1.00 78.44 137 TRP A C 1
ATOM 1021 O O . TRP A 1 137 ? 7.703 -2.687 -24.750 1.00 78.44 137 TRP A O 1
ATOM 1031 N N . SER A 1 138 ? 6.415 -0.908 -24.244 1.00 73.50 138 SER A N 1
ATOM 1032 C CA . SER A 1 138 ? 5.379 -1.209 -25.226 1.00 73.50 138 SER A CA 1
ATOM 1033 C C . SER A 1 138 ? 5.021 0.012 -26.064 1.00 73.50 138 SER A C 1
ATOM 1035 O O . SER A 1 138 ? 4.939 1.137 -25.578 1.00 73.50 138 SER A O 1
ATOM 1037 N N . ALA A 1 139 ? 4.709 -0.215 -27.341 1.00 65.69 139 ALA A N 1
ATOM 1038 C CA . ALA A 1 139 ? 4.098 0.814 -28.182 1.00 65.69 139 ALA A CA 1
ATOM 1039 C C . ALA A 1 139 ? 2.732 1.276 -27.631 1.00 65.69 139 ALA A C 1
ATOM 1041 O O . ALA A 1 139 ? 2.274 2.370 -27.960 1.00 65.69 139 ALA A O 1
ATOM 1042 N N . LEU A 1 140 ? 2.087 0.469 -26.776 1.00 64.31 140 LEU A N 1
ATOM 1043 C CA . LEU A 1 140 ? 0.846 0.832 -26.087 1.00 64.31 140 LEU A CA 1
ATOM 1044 C C . LEU A 1 140 ? 1.047 1.982 -25.088 1.00 64.31 140 LEU A C 1
ATOM 1046 O O . LEU A 1 140 ? 0.134 2.793 -24.932 1.00 64.31 140 LEU A O 1
ATOM 1050 N N . ASP A 1 141 ? 2.241 2.133 -24.503 1.00 66.12 141 ASP A N 1
ATOM 1051 C CA . ASP A 1 141 ? 2.543 3.225 -23.567 1.00 66.12 141 ASP A CA 1
ATOM 1052 C C . ASP A 1 141 ? 2.521 4.605 -24.257 1.00 66.12 141 ASP A C 1
ATOM 1054 O O . ASP A 1 141 ? 2.254 5.620 -23.611 1.00 66.12 141 ASP A O 1
ATOM 1058 N N . LEU A 1 142 ? 2.686 4.668 -25.590 1.00 63.69 142 LEU A N 1
ATOM 1059 C CA . LEU A 1 142 ? 2.544 5.916 -26.359 1.00 63.69 142 LEU A CA 1
ATOM 1060 C C . LEU A 1 142 ? 1.137 6.520 -26.235 1.00 63.69 142 LEU A C 1
ATOM 1062 O O . LEU A 1 142 ? 0.969 7.736 -26.314 1.00 63.69 142 LEU A O 1
ATOM 1066 N N . ARG A 1 143 ? 0.115 5.687 -26.007 1.00 64.88 143 ARG A N 1
ATOM 1067 C CA . ARG A 1 143 ? -1.270 6.148 -25.813 1.00 64.88 143 ARG A CA 1
ATOM 1068 C C . ARG A 1 143 ? -1.486 6.773 -24.435 1.00 64.88 143 ARG A C 1
ATOM 1070 O O . ARG A 1 143 ? -2.418 7.553 -24.264 1.00 64.88 143 ARG A O 1
ATOM 1077 N N . ALA A 1 144 ? -0.605 6.483 -23.482 1.00 64.44 144 ALA A N 1
ATOM 1078 C CA . ALA A 1 144 ? -0.682 6.965 -22.111 1.00 64.44 144 ALA A CA 1
ATOM 1079 C C . ALA A 1 144 ? 0.164 8.235 -21.853 1.00 64.44 144 ALA A C 1
ATOM 1081 O O . ALA A 1 144 ? 0.150 8.780 -20.746 1.00 64.44 144 ALA A O 1
ATOM 1082 N N . ILE A 1 145 ? 0.838 8.776 -22.883 1.00 67.19 145 ILE A N 1
ATOM 1083 C CA . ILE A 1 145 ? 1.632 10.020 -22.816 1.00 67.19 145 ILE A CA 1
ATOM 1084 C C . ILE A 1 145 ? 0.865 11.195 -22.175 1.00 67.19 145 ILE A C 1
ATOM 1086 O O . ILE A 1 145 ? 1.436 11.862 -21.309 1.00 67.19 145 ILE A O 1
ATOM 1090 N N . PRO A 1 146 ? -0.415 11.473 -22.507 1.00 71.44 146 PRO A N 1
ATOM 1091 C CA . PRO A 1 146 ? -1.138 12.581 -21.879 1.00 71.44 146 PRO A CA 1
ATOM 1092 C C . PRO A 1 146 ? -1.306 12.416 -20.360 1.00 71.44 146 PRO A C 1
ATOM 1094 O O . PRO A 1 146 ? -1.202 13.397 -19.618 1.00 71.44 146 PRO A O 1
ATOM 1097 N N . ALA A 1 147 ? -1.541 11.187 -19.885 1.00 66.56 147 ALA A N 1
ATOM 1098 C CA . ALA A 1 147 ? -1.628 10.884 -18.457 1.00 66.56 147 ALA A CA 1
ATOM 1099 C C . ALA A 1 147 ? -0.263 11.073 -17.774 1.00 66.56 147 ALA A C 1
ATOM 1101 O O . ALA A 1 147 ? -0.182 11.727 -16.731 1.00 66.56 147 ALA A O 1
ATOM 1102 N N . ALA A 1 148 ? 0.816 10.610 -18.415 1.00 65.69 148 ALA A N 1
ATOM 1103 C CA . ALA A 1 148 ? 2.186 10.801 -17.945 1.00 65.69 148 ALA A CA 1
ATOM 1104 C C . ALA A 1 148 ? 2.572 12.290 -17.832 1.00 65.69 148 ALA A C 1
ATOM 1106 O O . ALA A 1 148 ? 3.150 12.696 -16.826 1.00 65.69 148 ALA A O 1
ATOM 1107 N N . ILE A 1 149 ? 2.192 13.135 -18.801 1.00 70.75 149 ILE A N 1
ATOM 1108 C CA . ILE A 1 149 ? 2.449 14.588 -18.761 1.00 70.75 149 ILE A CA 1
ATOM 1109 C C . ILE A 1 149 ? 1.731 15.244 -17.576 1.00 70.75 149 ILE A C 1
ATOM 1111 O O . ILE A 1 149 ? 2.323 16.056 -16.862 1.00 70.75 149 ILE A O 1
ATOM 1115 N N . ARG A 1 150 ? 0.459 14.898 -17.332 1.00 69.94 150 ARG A N 1
ATOM 1116 C CA . ARG A 1 150 ? -0.300 15.449 -16.197 1.00 69.94 150 ARG A CA 1
ATOM 1117 C C . ARG A 1 150 ? 0.353 15.089 -14.866 1.00 69.94 150 ARG A C 1
ATOM 1119 O O . ARG A 1 150 ? 0.551 15.982 -14.040 1.00 69.94 150 ARG A O 1
ATOM 1126 N N . LEU A 1 151 ? 0.721 13.821 -14.684 1.00 64.50 151 LEU A N 1
ATOM 1127 C CA . LEU A 1 151 ? 1.434 13.347 -13.495 1.00 64.50 151 LEU A CA 1
ATOM 1128 C C . LEU A 1 151 ? 2.792 14.054 -13.345 1.00 64.50 151 LEU A C 1
ATOM 1130 O O . LEU A 1 151 ? 3.070 14.631 -12.292 1.00 64.50 151 LEU A O 1
ATOM 1134 N N . GLY A 1 152 ? 3.581 14.118 -14.420 1.00 68.06 152 GLY A N 1
ATOM 1135 C CA . GLY A 1 152 ? 4.895 14.762 -14.441 1.00 68.06 152 GLY A CA 1
ATOM 1136 C C . GLY A 1 152 ? 4.849 16.259 -14.124 1.00 68.06 152 GLY A C 1
ATOM 1137 O O . GLY A 1 152 ? 5.671 16.748 -13.354 1.00 68.06 152 GLY A O 1
ATOM 1138 N N . SER A 1 153 ? 3.849 16.988 -14.633 1.00 70.38 153 SER A N 1
ATOM 1139 C CA . SER A 1 153 ? 3.703 18.433 -14.396 1.00 70.38 153 SER A CA 1
ATOM 1140 C C . SER A 1 153 ? 3.532 18.783 -12.915 1.00 70.38 153 SER A C 1
ATOM 1142 O O . SER A 1 153 ? 4.050 19.794 -12.442 1.00 70.38 153 SER A O 1
ATOM 1144 N N . ARG A 1 154 ? 2.824 17.938 -12.156 1.00 71.44 154 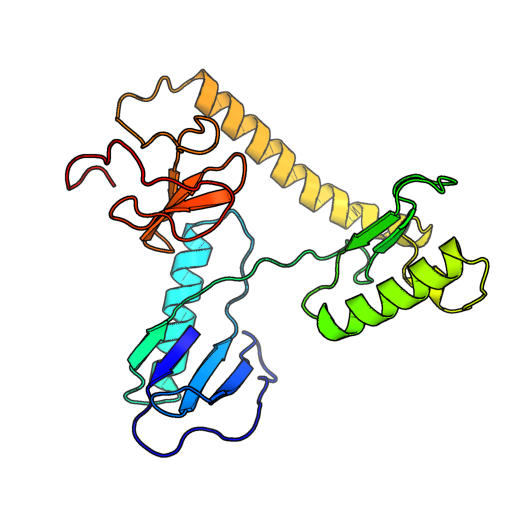ARG A N 1
ATOM 1145 C CA . ARG A 1 154 ? 2.608 18.154 -10.725 1.00 71.44 154 ARG A CA 1
ATOM 1146 C C . ARG A 1 154 ? 3.879 17.858 -9.936 1.00 71.44 154 ARG A C 1
ATOM 1148 O O . ARG A 1 154 ? 4.253 18.681 -9.110 1.00 71.44 154 ARG A O 1
ATOM 1155 N N . VAL A 1 155 ? 4.555 16.750 -10.243 1.00 73.25 155 VAL A N 1
ATOM 1156 C CA . VAL A 1 155 ? 5.836 16.383 -9.617 1.00 73.25 155 VAL A CA 1
ATOM 1157 C C . VAL A 1 155 ? 6.898 17.456 -9.863 1.00 73.25 155 VAL A C 1
ATOM 1159 O O . VAL A 1 155 ? 7.561 17.875 -8.921 1.00 73.25 155 VAL A O 1
ATOM 1162 N N . ALA A 1 156 ? 7.021 17.962 -11.094 1.00 71.75 156 ALA A N 1
ATOM 1163 C CA . ALA A 1 156 ? 7.990 19.005 -11.434 1.00 71.75 156 ALA A CA 1
ATOM 1164 C C . ALA A 1 156 ? 7.763 20.302 -10.638 1.00 71.75 156 ALA A C 1
ATOM 1166 O O . ALA A 1 156 ? 8.717 20.894 -10.134 1.00 71.75 156 ALA A O 1
ATOM 1167 N N . ARG A 1 157 ? 6.500 20.725 -10.481 1.00 78.81 157 ARG A N 1
ATOM 1168 C CA . ARG A 1 157 ? 6.157 21.885 -9.642 1.00 78.81 157 ARG A CA 1
ATOM 1169 C C . ARG A 1 157 ? 6.502 21.654 -8.177 1.00 78.81 157 ARG A C 1
ATOM 1171 O O . ARG A 1 157 ? 7.102 22.531 -7.567 1.00 78.81 157 ARG A O 1
ATOM 1178 N N . ASP A 1 158 ? 6.135 20.499 -7.629 1.00 73.62 158 ASP A N 1
ATOM 1179 C CA . ASP A 1 158 ? 6.393 20.180 -6.223 1.00 73.62 158 ASP A CA 1
ATOM 1180 C C . ASP A 1 158 ? 7.897 20.112 -5.936 1.00 73.62 158 ASP A C 1
ATOM 1182 O O . ASP A 1 158 ? 8.358 20.644 -4.930 1.00 73.62 158 ASP A O 1
ATOM 1186 N N . PHE A 1 159 ? 8.673 19.527 -6.852 1.00 72.44 159 PHE A N 1
ATOM 1187 C CA . PHE A 1 159 ? 10.129 19.488 -6.765 1.00 72.44 159 PHE A CA 1
ATOM 1188 C C . PHE A 1 159 ? 10.731 20.899 -6.777 1.00 72.44 159 PHE A C 1
ATOM 1190 O O . PHE A 1 159 ? 11.535 21.230 -5.907 1.00 72.44 159 PHE A O 1
ATOM 1197 N N . ALA A 1 160 ? 10.307 21.759 -7.710 1.00 74.12 160 ALA A N 1
ATOM 1198 C CA . ALA A 1 160 ? 10.778 23.142 -7.787 1.00 74.12 160 ALA A CA 1
ATOM 1199 C C . ALA A 1 160 ? 10.411 23.954 -6.529 1.00 74.12 160 ALA A C 1
ATOM 1201 O O . ALA A 1 160 ? 11.256 24.660 -5.981 1.00 74.12 160 ALA A O 1
ATOM 1202 N N . ALA A 1 161 ? 9.177 23.819 -6.036 1.00 75.56 161 ALA A N 1
ATOM 1203 C CA . ALA A 1 161 ? 8.719 24.473 -4.811 1.00 75.56 161 ALA A CA 1
ATOM 1204 C C . ALA A 1 161 ? 9.474 23.974 -3.567 1.00 75.56 161 ALA A C 1
ATOM 1206 O O . ALA A 1 161 ? 9.821 24.769 -2.691 1.00 75.56 161 ALA A O 1
ATOM 1207 N N . GLY A 1 162 ? 9.759 22.671 -3.501 1.00 65.62 162 GLY A N 1
ATOM 1208 C CA . GLY A 1 162 ? 10.548 22.053 -2.439 1.00 65.62 162 GLY A CA 1
ATOM 1209 C C . GLY A 1 162 ? 11.983 22.575 -2.406 1.00 65.62 162 GLY A C 1
ATOM 1210 O O . GLY A 1 162 ? 12.448 22.992 -1.349 1.00 65.62 162 GLY A O 1
ATOM 1211 N N . TRP A 1 163 ? 12.656 22.645 -3.558 1.00 70.38 163 TRP A N 1
ATOM 1212 C CA . TRP A 1 163 ? 13.999 23.227 -3.666 1.00 70.38 163 TRP A CA 1
ATOM 1213 C C . TRP A 1 163 ? 14.029 24.716 -3.330 1.00 70.38 163 TRP A C 1
ATOM 1215 O O . TRP A 1 163 ? 14.907 25.150 -2.588 1.00 70.38 163 TRP A O 1
ATOM 1225 N N . ALA A 1 164 ? 13.057 25.493 -3.815 1.00 74.00 164 ALA A N 1
ATOM 1226 C CA . ALA A 1 164 ? 12.944 26.904 -3.461 1.00 74.00 164 ALA A CA 1
ATOM 1227 C C . ALA A 1 164 ? 12.766 27.074 -1.946 1.00 74.00 164 ALA A C 1
ATOM 1229 O O . ALA A 1 164 ? 13.450 27.886 -1.335 1.00 74.00 164 ALA A O 1
ATOM 1230 N N . THR A 1 165 ? 11.915 26.258 -1.319 1.00 66.75 165 THR A N 1
ATOM 1231 C CA . THR A 1 165 ? 11.724 26.269 0.136 1.00 66.75 165 THR A CA 1
ATOM 1232 C C . THR A 1 165 ? 13.016 25.887 0.857 1.00 66.75 165 THR A C 1
ATOM 1234 O O . THR A 1 165 ? 13.439 26.620 1.738 1.00 66.75 165 THR A O 1
ATOM 1237 N N . ALA A 1 166 ? 13.695 24.810 0.455 1.00 62.50 1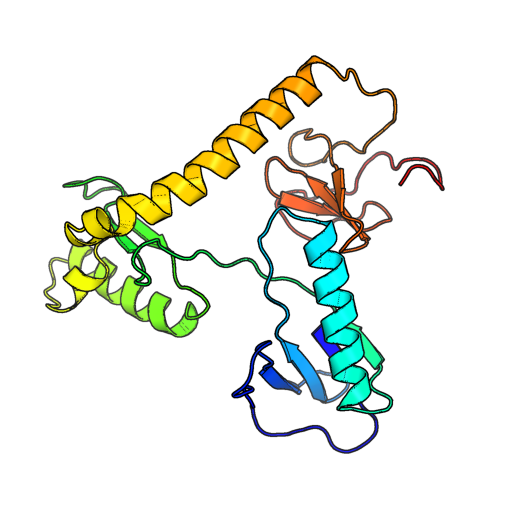66 ALA A N 1
ATOM 1238 C CA . ALA A 1 166 ? 14.961 24.384 1.056 1.00 62.50 166 ALA A CA 1
ATOM 1239 C C . ALA A 1 166 ? 16.066 25.452 0.950 1.00 62.50 166 ALA A C 1
ATOM 1241 O O . ALA A 1 166 ? 16.841 25.623 1.884 1.00 62.50 166 ALA A O 1
ATOM 1242 N N . MET A 1 167 ? 16.121 26.194 -0.162 1.00 68.94 167 MET A N 1
ATOM 1243 C CA . MET A 1 167 ? 17.078 27.288 -0.352 1.00 68.94 167 MET A CA 1
ATOM 1244 C C . MET A 1 167 ? 16.704 28.561 0.419 1.00 68.94 167 MET A C 1
ATOM 1246 O O . MET A 1 167 ? 17.590 29.293 0.853 1.00 68.94 167 MET A O 1
ATOM 1250 N N . LEU A 1 168 ? 15.408 28.847 0.572 1.00 66.44 168 LEU A N 1
ATOM 1251 C CA . LEU A 1 168 ? 14.908 30.072 1.206 1.00 66.44 168 LEU A CA 1
ATOM 1252 C C . LEU A 1 168 ? 14.719 29.928 2.719 1.00 66.44 168 LEU A C 1
ATOM 1254 O O . LEU A 1 168 ? 14.749 30.923 3.440 1.00 66.44 168 LEU A O 1
ATOM 1258 N N . THR A 1 169 ? 14.527 28.707 3.217 1.00 57.12 169 THR A N 1
ATOM 1259 C CA . THR A 1 169 ? 14.400 28.427 4.644 1.00 57.12 169 THR A CA 1
ATOM 1260 C C . THR A 1 169 ? 15.660 27.744 5.160 1.00 57.12 169 THR A C 1
ATOM 1262 O O . THR A 1 169 ? 15.758 26.519 5.159 1.00 57.12 169 THR A O 1
ATOM 1265 N N . SER A 1 170 ? 16.589 28.517 5.720 1.00 53.81 170 SER A N 1
ATOM 1266 C CA . SER A 1 170 ? 17.422 28.006 6.813 1.00 53.81 170 SER A CA 1
ATOM 1267 C C . SER A 1 170 ? 16.491 27.820 8.011 1.00 53.81 170 SER A C 1
ATOM 1269 O O . SER A 1 170 ? 16.275 28.767 8.763 1.00 53.81 170 SER A O 1
ATOM 1271 N N . ARG A 1 171 ? 15.812 26.673 8.147 1.00 54.28 171 ARG A N 1
ATOM 1272 C CA . ARG A 1 171 ? 14.856 26.504 9.253 1.00 54.28 171 ARG A CA 1
ATOM 1273 C C . ARG A 1 171 ? 15.590 26.499 10.604 1.00 54.28 171 ARG A C 1
ATOM 1275 O O . ARG A 1 171 ? 16.451 25.645 10.807 1.00 54.28 171 ARG A O 1
ATOM 1282 N N . PRO A 1 172 ? 15.217 27.381 11.551 1.00 48.47 172 PRO A N 1
ATOM 1283 C CA . PRO A 1 172 ? 15.530 27.219 12.963 1.00 48.47 172 PRO A CA 1
ATOM 1284 C C . PRO A 1 172 ? 14.499 26.266 13.594 1.00 48.47 172 PRO A C 1
ATOM 1286 O O . PRO A 1 172 ? 13.299 26.516 13.506 1.00 48.47 172 PRO A O 1
ATOM 1289 N N . GLY A 1 173 ? 14.960 25.187 14.233 1.00 54.00 173 GLY A N 1
ATOM 1290 C CA . GLY A 1 173 ? 14.127 24.265 15.019 1.00 54.00 173 GLY A CA 1
ATOM 1291 C C . GLY A 1 173 ? 14.505 22.799 14.799 1.00 54.00 173 GLY A C 1
ATOM 1292 O O . GLY A 1 173 ? 14.457 22.310 13.678 1.00 54.00 173 GLY A O 1
ATOM 1293 N N . HIS A 1 174 ? 14.915 22.126 15.873 1.00 61.84 174 HIS A N 1
ATOM 1294 C CA . HIS A 1 174 ? 15.538 20.799 15.955 1.00 61.84 174 HIS A CA 1
ATOM 1295 C C . HIS A 1 174 ? 14.667 19.630 15.443 1.00 61.84 174 HIS A C 1
ATOM 1297 O O . HIS A 1 174 ? 14.246 18.788 16.233 1.00 61.84 174 HIS A O 1
ATOM 1303 N N . ALA A 1 175 ? 14.402 19.541 14.139 1.00 74.12 175 ALA A N 1
ATOM 1304 C CA . ALA A 1 175 ? 13.878 18.303 13.568 1.00 74.12 175 ALA A CA 1
ATOM 1305 C C . ALA A 1 175 ? 14.900 17.168 13.799 1.00 74.12 175 ALA A C 1
ATOM 1307 O O . ALA A 1 175 ? 16.095 17.382 13.553 1.00 74.12 175 ALA A O 1
ATOM 1308 N N . PRO A 1 176 ? 14.476 15.986 14.282 1.00 85.69 176 PRO A N 1
ATOM 1309 C CA . PRO A 1 176 ? 15.389 14.882 14.534 1.00 85.69 176 PRO A CA 1
ATOM 1310 C C . PRO A 1 176 ? 16.149 14.477 13.277 1.00 85.69 176 PRO A C 1
ATOM 1312 O O . PRO A 1 176 ? 15.616 14.486 12.162 1.00 85.69 176 PRO A O 1
ATOM 1315 N N . VAL A 1 177 ? 17.397 14.077 13.467 1.00 88.81 177 VAL A N 1
ATOM 1316 C CA . VAL A 1 177 ? 18.235 13.559 12.392 1.00 88.81 177 VAL A CA 1
ATOM 1317 C C . VAL A 1 177 ? 18.102 12.042 12.372 1.00 88.81 177 VAL A C 1
ATOM 1319 O O . VAL A 1 177 ? 18.279 11.377 13.386 1.00 88.81 177 VAL A O 1
ATOM 1322 N N . CYS A 1 178 ? 17.772 11.495 11.208 1.00 89.94 178 CYS A N 1
ATOM 1323 C CA . CYS A 1 178 ? 17.649 10.066 10.992 1.00 89.94 178 CYS A CA 1
ATOM 1324 C C . CYS A 1 178 ? 18.999 9.377 11.221 1.00 89.94 178 CYS A C 1
ATOM 1326 O O . CYS A 1 178 ? 19.977 9.677 10.532 1.00 89.94 178 CYS A O 1
ATOM 1328 N N . THR A 1 179 ? 19.010 8.388 12.109 1.00 92.31 179 THR A N 1
ATOM 1329 C CA . THR A 1 179 ? 20.180 7.568 12.466 1.00 92.31 179 THR A CA 1
ATOM 1330 C C . THR A 1 179 ? 20.706 6.681 11.337 1.00 92.31 179 THR A C 1
ATOM 1332 O O . THR A 1 179 ? 21.804 6.153 11.440 1.00 92.31 179 THR A O 1
ATOM 1335 N N . HIS A 1 180 ? 19.972 6.526 10.228 1.00 90.00 180 HIS A N 1
ATOM 1336 C CA . HIS A 1 180 ? 20.454 5.755 9.079 1.00 90.00 180 HIS A CA 1
ATOM 1337 C C . HIS A 1 180 ? 21.613 6.461 8.354 1.00 90.00 180 HIS A C 1
ATOM 1339 O O . HIS A 1 180 ? 22.716 5.937 8.289 1.00 90.00 180 HIS A O 1
ATOM 1345 N N . LEU A 1 181 ? 21.362 7.643 7.780 1.00 89.12 181 LEU A N 1
ATOM 1346 C CA . LEU A 1 181 ? 22.336 8.383 6.958 1.00 89.12 181 LEU A CA 1
ATOM 1347 C C . LEU A 1 181 ? 22.220 9.907 7.141 1.00 89.12 181 LEU A C 1
ATOM 1349 O O . LEU A 1 181 ? 22.509 10.676 6.227 1.00 89.12 181 LEU A O 1
ATOM 1353 N N . GLY A 1 182 ? 21.745 10.365 8.302 1.00 84.75 182 GLY A N 1
ATOM 1354 C CA . GLY A 1 182 ? 21.738 11.789 8.645 1.00 84.75 182 GLY A CA 1
ATOM 1355 C C . GLY A 1 182 ? 20.634 12.621 7.983 1.00 84.75 182 GLY A C 1
ATOM 1356 O O . GLY A 1 182 ? 20.719 13.847 7.950 1.00 84.75 182 GLY A O 1
ATOM 1357 N N . GLY A 1 183 ? 19.598 11.985 7.432 1.00 83.69 183 GLY A N 1
ATOM 1358 C CA . GLY A 1 183 ? 18.472 12.701 6.826 1.00 83.69 183 GLY A CA 1
ATOM 1359 C C . GLY A 1 183 ? 17.667 13.483 7.859 1.00 83.69 183 GLY A C 1
ATOM 1360 O O . GLY A 1 183 ? 17.324 12.939 8.902 1.00 83.69 183 GLY A O 1
ATOM 1361 N N . ILE A 1 184 ? 17.319 14.736 7.567 1.00 86.62 184 ILE A N 1
ATOM 1362 C CA . ILE A 1 184 ? 16.429 15.516 8.434 1.00 86.62 184 ILE A CA 1
ATOM 1363 C C . ILE A 1 184 ? 15.028 14.911 8.338 1.00 86.62 184 ILE A C 1
ATOM 1365 O O . ILE A 1 184 ? 14.442 14.872 7.254 1.00 86.62 184 ILE A O 1
ATOM 1369 N N . THR A 1 185 ? 14.519 14.404 9.458 1.00 85.06 185 THR A N 1
ATOM 1370 C CA . THR A 1 185 ? 13.178 13.818 9.509 1.00 85.06 185 THR A CA 1
ATOM 1371 C C . THR A 1 185 ? 12.107 14.901 9.459 1.00 85.06 185 THR A C 1
ATOM 1373 O O . THR A 1 185 ? 12.329 16.060 9.814 1.00 85.06 185 THR A O 1
ATOM 1376 N N . THR A 1 186 ? 10.924 14.516 9.007 1.00 85.62 186 THR A N 1
ATOM 1377 C CA . THR A 1 186 ? 9.727 15.350 9.004 1.00 85.62 186 THR A CA 1
ATOM 1378 C C . THR A 1 186 ? 8.629 14.656 9.781 1.00 85.62 186 THR A C 1
ATOM 1380 O O . THR A 1 186 ? 8.485 13.438 9.700 1.00 85.62 186 THR A O 1
ATOM 1383 N N . TRP A 1 187 ? 7.840 15.428 10.512 1.00 85.62 187 TRP A N 1
ATOM 1384 C CA . TRP A 1 187 ? 6.699 14.899 11.236 1.00 85.62 187 TRP A CA 1
ATOM 1385 C C . TRP A 1 187 ? 5.549 14.551 10.280 1.00 85.62 187 TRP A C 1
ATOM 1387 O O . TRP A 1 187 ? 5.101 15.395 9.499 1.00 85.62 187 TRP A O 1
ATOM 1397 N N . ASN A 1 188 ? 5.066 13.310 10.342 1.00 82.44 188 ASN A N 1
ATOM 1398 C CA . ASN A 1 188 ? 3.848 12.858 9.685 1.00 82.44 188 ASN A CA 1
ATOM 1399 C C . ASN A 1 188 ? 2.723 12.740 10.717 1.00 82.44 188 ASN A C 1
ATOM 1401 O O . ASN A 1 188 ? 2.395 11.674 11.234 1.00 82.44 188 ASN A O 1
ATOM 1405 N N . ASP A 1 189 ? 2.055 13.862 10.939 1.00 79.75 189 ASP A N 1
ATOM 1406 C CA . ASP A 1 189 ? 0.847 13.967 11.752 1.00 79.75 189 ASP A CA 1
ATOM 1407 C C . ASP A 1 189 ? -0.299 12.991 11.363 1.00 79.75 189 ASP A C 1
ATOM 1409 O O . ASP A 1 189 ? -1.283 12.865 12.096 1.00 79.75 189 ASP A O 1
ATOM 1413 N N . ALA A 1 190 ? -0.321 12.423 10.148 1.00 74.94 190 ALA A N 1
ATOM 1414 C CA . ALA A 1 190 ? -1.378 11.477 9.766 1.00 74.94 190 ALA A CA 1
ATOM 1415 C C . ALA A 1 190 ? -1.211 10.127 10.470 1.00 74.94 190 ALA A C 1
ATOM 1417 O O . ALA A 1 190 ? -2.211 9.468 10.761 1.00 74.94 190 ALA A O 1
ATOM 1418 N N . GLU A 1 191 ? 0.036 9.756 10.749 1.00 76.06 191 GLU A N 1
ATOM 1419 C CA . GLU A 1 191 ? 0.406 8.492 11.380 1.00 76.06 191 GLU A CA 1
ATOM 1420 C C . GLU A 1 191 ? 1.036 8.679 12.773 1.00 76.06 191 GLU A C 1
ATOM 1422 O O . GLU A 1 191 ? 1.225 7.686 13.464 1.00 76.06 191 GLU A O 1
ATOM 1427 N N . ASP A 1 192 ? 1.257 9.926 13.221 1.00 85.00 192 ASP A N 1
ATOM 1428 C CA . ASP A 1 192 ? 1.891 10.280 14.510 1.00 85.00 192 ASP A CA 1
ATOM 1429 C C . ASP A 1 192 ? 3.334 9.742 14.607 1.00 85.00 192 ASP A C 1
ATOM 1431 O O . ASP A 1 192 ? 3.765 9.206 15.630 1.00 85.00 192 ASP A O 1
ATOM 1435 N N . ILE A 1 193 ? 4.071 9.867 13.495 1.00 87.81 193 ILE A N 1
ATOM 1436 C CA . ILE A 1 193 ? 5.431 9.337 13.312 1.00 87.81 193 ILE A CA 1
ATOM 1437 C C . ILE A 1 193 ? 6.387 10.387 12.739 1.00 87.81 193 ILE A C 1
ATOM 1439 O O . ILE A 1 193 ? 5.981 11.301 12.020 1.00 87.81 193 ILE A O 1
ATOM 1443 N N . TRP A 1 194 ? 7.682 10.214 12.989 1.00 89.31 194 TRP A N 1
ATOM 1444 C CA . TRP A 1 194 ? 8.753 10.896 12.262 1.00 89.31 194 TRP A CA 1
ATOM 1445 C C . TRP A 1 194 ? 9.160 10.079 11.036 1.00 89.31 194 TRP A C 1
ATOM 1447 O O . TRP A 1 194 ? 9.493 8.904 11.160 1.00 89.31 194 TRP A O 1
ATOM 1457 N N . GLU A 1 195 ? 9.207 10.704 9.862 1.00 89.12 195 GLU A N 1
ATOM 1458 C CA . GLU A 1 195 ? 9.597 10.063 8.603 1.00 89.12 195 GLU A CA 1
ATOM 1459 C C . GLU A 1 195 ? 10.871 10.687 8.035 1.00 89.12 195 GLU A C 1
ATOM 1461 O O . GLU A 1 195 ? 11.012 11.907 7.948 1.00 89.12 195 GLU A O 1
ATOM 1466 N N . CYS A 1 196 ? 11.809 9.850 7.601 1.00 87.69 196 CYS A N 1
ATOM 1467 C CA . CYS A 1 196 ? 12.981 10.280 6.853 1.00 87.69 196 CYS A CA 1
ATOM 1468 C C . CYS A 1 196 ? 12.669 10.293 5.345 1.00 87.69 196 CYS A C 1
ATOM 1470 O O . CYS A 1 196 ? 12.505 9.220 4.754 1.00 87.69 196 CYS A O 1
ATOM 1472 N N . PRO A 1 197 ? 12.673 11.462 4.675 1.00 80.88 197 PRO A N 1
ATOM 1473 C CA . PRO A 1 197 ? 12.293 11.571 3.264 1.00 80.88 197 PRO A CA 1
ATOM 1474 C C . PRO A 1 197 ? 13.323 10.973 2.295 1.00 80.88 197 PRO A C 1
ATOM 1476 O O . PRO A 1 197 ? 13.042 10.852 1.107 1.00 80.88 197 PRO A O 1
ATOM 1479 N N . LEU A 1 198 ? 14.524 10.622 2.770 1.00 77.00 198 LEU A N 1
ATOM 1480 C CA . LEU A 1 198 ? 15.591 10.101 1.912 1.00 77.00 198 LEU A CA 1
ATOM 1481 C C . LEU A 1 198 ? 15.398 8.619 1.575 1.00 77.00 198 LEU A C 1
ATOM 1483 O O . LEU A 1 198 ? 15.444 8.236 0.412 1.00 77.00 198 LEU A O 1
ATOM 1487 N N . HIS A 1 199 ? 15.201 7.786 2.600 1.00 78.69 199 HIS A N 1
ATOM 1488 C CA . HIS A 1 199 ? 15.184 6.323 2.458 1.00 78.69 199 HIS A CA 1
ATOM 1489 C C . HIS A 1 199 ? 13.999 5.662 3.179 1.00 78.69 199 HIS A C 1
ATOM 1491 O O . HIS A 1 199 ? 13.925 4.438 3.234 1.00 78.69 199 HIS A O 1
ATOM 1497 N N . GLY A 1 200 ? 13.084 6.459 3.744 1.00 84.00 200 GLY A N 1
ATOM 1498 C CA . GLY A 1 200 ? 11.829 5.968 4.314 1.00 84.00 200 GLY A CA 1
ATOM 1499 C C . GLY A 1 200 ? 11.922 5.364 5.717 1.00 84.00 200 GLY A C 1
ATOM 1500 O O . GLY A 1 200 ? 10.999 4.660 6.116 1.00 84.00 200 GLY A O 1
ATOM 1501 N N . SER A 1 201 ? 13.000 5.607 6.476 1.00 89.88 201 SER A N 1
ATOM 1502 C CA . SER A 1 201 ? 13.032 5.243 7.903 1.00 89.88 201 SER A CA 1
ATOM 1503 C C . SER A 1 201 ? 11.936 5.984 8.661 1.00 89.88 201 SER A C 1
ATOM 1505 O O . SER A 1 201 ? 11.841 7.206 8.539 1.00 89.88 201 SER A O 1
ATOM 1507 N N . CYS A 1 202 ? 11.148 5.256 9.444 1.00 91.56 202 CYS A N 1
ATOM 1508 C CA . CYS A 1 202 ? 10.037 5.791 10.218 1.00 91.56 202 CYS A CA 1
ATOM 1509 C C . CYS A 1 202 ? 10.218 5.479 11.704 1.00 91.56 202 CYS A C 1
ATOM 1511 O O . CYS A 1 202 ? 10.624 4.372 12.071 1.00 91.56 202 CYS A O 1
ATOM 1513 N N . PHE A 1 203 ? 9.902 6.456 12.547 1.00 91.75 203 PHE A N 1
ATOM 1514 C CA . PHE A 1 203 ? 10.063 6.396 13.994 1.00 91.75 203 PHE A CA 1
ATOM 1515 C C . PHE A 1 203 ? 8.766 6.817 14.676 1.00 91.75 203 PHE A C 1
ATOM 1517 O O . PHE A 1 203 ? 8.060 7.679 14.160 1.00 91.75 203 PHE A O 1
ATOM 1524 N N . ASP A 1 204 ? 8.444 6.241 15.827 1.00 90.25 204 ASP A N 1
ATOM 1525 C CA . ASP A 1 204 ? 7.270 6.659 16.589 1.00 90.25 204 ASP A CA 1
ATOM 1526 C C . ASP A 1 204 ? 7.422 8.084 17.145 1.00 90.25 204 ASP A C 1
ATOM 1528 O O . ASP A 1 204 ? 8.470 8.727 17.027 1.00 90.25 204 ASP A O 1
ATOM 1532 N N . SER A 1 205 ? 6.363 8.593 17.775 1.00 88.50 205 SER A N 1
ATOM 1533 C CA . SER A 1 205 ? 6.381 9.909 18.421 1.00 88.50 205 SER A CA 1
ATOM 1534 C C . SER A 1 205 ? 7.457 10.062 19.509 1.00 88.50 205 SER A C 1
ATOM 1536 O O . SER A 1 205 ? 7.853 11.190 19.809 1.00 88.50 205 SER A O 1
ATOM 1538 N N . GLY A 1 206 ? 7.945 8.947 20.062 1.00 88.38 206 GLY A N 1
ATOM 1539 C CA . GLY A 1 206 ? 9.047 8.851 21.019 1.00 88.38 206 GLY A CA 1
ATOM 1540 C C . GLY A 1 206 ? 10.414 8.561 20.387 1.00 88.38 206 GLY A C 1
ATOM 1541 O O . GLY A 1 206 ? 11.375 8.336 21.118 1.00 88.38 206 GLY A O 1
ATOM 1542 N N . GLY A 1 207 ? 10.532 8.580 19.057 1.00 91.19 207 GLY A N 1
ATOM 1543 C CA . GLY A 1 207 ? 11.786 8.391 18.330 1.00 91.19 207 GLY A CA 1
ATOM 1544 C C . GLY A 1 207 ? 12.265 6.946 18.184 1.00 91.19 207 GLY A C 1
ATOM 1545 O O . GLY A 1 207 ? 13.328 6.730 17.596 1.00 91.19 207 GLY A O 1
ATOM 1546 N N . SER A 1 208 ? 11.499 5.957 18.649 1.00 93.56 208 SER A N 1
ATOM 1547 C CA . SER A 1 208 ? 11.838 4.541 18.472 1.00 93.56 208 SER A CA 1
ATOM 1548 C C . SER A 1 208 ? 11.607 4.107 17.031 1.00 93.56 208 SER A C 1
ATOM 1550 O O . SER A 1 208 ? 10.635 4.514 16.400 1.00 93.56 208 SER A O 1
ATOM 1552 N N . VAL A 1 209 ? 12.485 3.254 16.501 1.00 93.44 209 VAL A N 1
ATOM 1553 C CA . VAL A 1 209 ? 12.360 2.735 15.131 1.00 93.44 209 VAL A CA 1
ATOM 1554 C C . VAL A 1 209 ? 11.084 1.908 14.999 1.00 93.44 209 VAL A C 1
ATOM 1556 O O . VAL A 1 209 ? 10.883 0.950 15.744 1.00 93.44 209 VAL A O 1
ATOM 1559 N N . LEU A 1 210 ? 10.261 2.239 14.006 1.00 88.44 210 LEU A N 1
ATOM 1560 C CA . LEU A 1 210 ? 9.099 1.439 13.628 1.00 88.44 210 LEU A CA 1
ATOM 1561 C C . LEU A 1 210 ? 9.399 0.561 12.405 1.00 88.44 210 LEU A C 1
ATOM 1563 O O . LEU A 1 210 ? 9.180 -0.649 12.448 1.00 88.44 210 LEU A O 1
ATOM 1567 N N . TRP A 1 211 ? 9.909 1.151 11.317 1.00 86.06 211 TRP A N 1
ATOM 1568 C CA . TRP A 1 211 ? 10.308 0.430 10.099 1.00 86.06 211 TRP A CA 1
ATOM 1569 C C . TRP A 1 211 ? 11.300 1.227 9.238 1.00 86.06 211 TRP A C 1
ATOM 1571 O O . TRP A 1 211 ? 11.514 2.424 9.433 1.00 86.06 211 TRP A O 1
ATOM 1581 N N . GLY A 1 212 ? 11.887 0.557 8.244 1.00 87.62 212 GLY A N 1
ATOM 1582 C CA . GLY A 1 212 ? 12.857 1.130 7.310 1.00 87.62 212 GLY A CA 1
ATOM 1583 C C . GLY A 1 212 ? 14.310 0.791 7.670 1.00 87.62 212 GLY A C 1
ATOM 1584 O O . GLY A 1 212 ? 14.549 -0.075 8.506 1.00 87.62 212 GLY A O 1
ATOM 1585 N N . PRO A 1 213 ? 15.293 1.418 7.003 1.00 90.69 213 PRO A N 1
ATOM 1586 C CA . PRO A 1 213 ? 16.698 1.019 7.113 1.00 90.69 213 PRO A CA 1
ATOM 1587 C C . PRO A 1 213 ? 17.425 1.518 8.375 1.00 90.69 213 PRO A C 1
ATOM 1589 O O . PRO A 1 213 ? 18.551 1.098 8.620 1.00 90.69 213 PRO A O 1
ATOM 1592 N N . ALA A 1 214 ? 16.830 2.415 9.171 1.00 92.56 214 ALA A N 1
ATOM 1593 C CA . ALA A 1 214 ? 17.422 2.828 10.447 1.00 92.56 214 ALA A CA 1
ATOM 1594 C C . ALA A 1 214 ? 17.346 1.690 11.474 1.00 92.56 214 ALA A C 1
ATOM 1596 O O . ALA A 1 214 ? 16.308 1.051 11.606 1.00 92.56 214 ALA A O 1
ATOM 1597 N N . THR A 1 215 ? 18.424 1.469 12.225 1.00 92.81 215 THR A N 1
ATOM 1598 C CA . THR A 1 215 ? 18.499 0.432 13.271 1.00 92.81 215 THR A CA 1
ATOM 1599 C C . THR A 1 215 ? 18.562 1.001 14.688 1.00 92.81 215 THR A C 1
ATOM 1601 O O . THR A 1 215 ? 18.563 0.238 15.649 1.00 92.81 215 THR A O 1
ATOM 1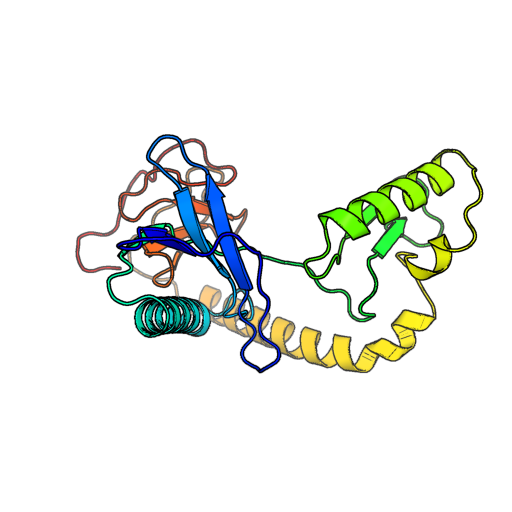604 N N . GLU A 1 216 ? 18.610 2.326 14.830 1.00 94.00 216 GLU A N 1
ATOM 1605 C CA . GLU A 1 216 ? 18.777 3.029 16.107 1.00 94.00 216 GLU A CA 1
ATOM 1606 C C . GLU A 1 216 ? 17.721 4.130 16.270 1.00 94.00 216 GLU A C 1
ATOM 1608 O O . GLU A 1 216 ? 17.276 4.718 15.285 1.00 94.00 216 GLU A O 1
ATOM 1613 N N . THR A 1 217 ? 17.317 4.403 17.513 1.00 94.25 217 THR A N 1
ATOM 1614 C CA . THR A 1 217 ? 16.357 5.462 17.889 1.00 94.25 217 THR A CA 1
ATOM 1615 C C . THR A 1 217 ? 16.904 6.857 17.588 1.00 94.25 217 THR A C 1
ATOM 1617 O O . THR A 1 217 ? 18.108 7.067 17.628 1.00 94.25 217 THR A O 1
ATOM 1620 N N . LEU A 1 218 ? 16.027 7.831 17.339 1.00 90.75 218 LEU A N 1
ATOM 1621 C CA . LEU A 1 218 ? 16.415 9.230 17.149 1.00 90.75 218 LEU A CA 1
ATOM 1622 C C . LEU A 1 218 ? 17.111 9.801 18.398 1.00 90.75 218 LEU A C 1
ATOM 1624 O O . LEU A 1 218 ? 16.586 9.715 19.505 1.00 90.75 218 LEU A O 1
ATOM 1628 N N . ASP A 1 219 ? 18.267 10.442 18.207 1.00 80.56 219 ASP A N 1
ATOM 1629 C CA . ASP A 1 219 ? 19.102 10.951 19.309 1.00 80.56 219 ASP A CA 1
ATOM 1630 C C . ASP A 1 219 ? 18.490 12.146 20.058 1.00 80.56 219 ASP A C 1
ATOM 1632 O O . ASP A 1 219 ? 18.815 12.409 21.219 1.00 80.56 219 ASP A O 1
ATOM 1636 N N . ARG A 1 220 ? 17.637 12.928 19.385 1.00 77.50 220 ARG A N 1
ATOM 1637 C CA . ARG A 1 220 ? 16.955 14.100 19.952 1.00 77.50 220 ARG A CA 1
ATOM 1638 C C . ARG A 1 220 ? 15.583 14.276 19.334 1.00 77.50 220 ARG A C 1
ATOM 1640 O O . ARG A 1 220 ? 15.468 14.353 18.114 1.00 77.50 220 ARG A O 1
ATOM 1647 N N . LEU A 1 221 ? 14.583 14.443 20.189 1.00 79.19 221 LEU A N 1
ATOM 1648 C CA . LEU A 1 221 ? 13.240 14.862 19.806 1.00 79.19 221 LEU A CA 1
ATOM 1649 C C . LEU A 1 221 ? 13.047 16.357 20.093 1.00 79.19 221 LEU A C 1
ATOM 1651 O O . LEU A 1 221 ? 13.690 16.890 21.005 1.00 79.19 221 LEU A O 1
ATOM 1655 N N . PRO A 1 222 ? 12.170 17.049 19.350 1.00 67.94 222 PRO A N 1
ATOM 1656 C CA . PRO A 1 222 ? 11.751 18.396 19.713 1.00 67.94 222 PRO A CA 1
ATOM 1657 C C . PRO A 1 222 ? 11.079 18.388 21.094 1.00 67.94 222 PRO A C 1
ATOM 1659 O O . PRO A 1 222 ? 10.405 17.424 21.451 1.00 67.94 222 PRO A O 1
ATOM 1662 N N . ALA A 1 223 ? 11.241 19.466 21.867 1.00 59.50 223 ALA A N 1
ATOM 1663 C CA . ALA A 1 223 ? 10.526 19.632 23.133 1.00 59.50 223 ALA A CA 1
ATOM 1664 C C . ALA A 1 223 ? 8.999 19.648 22.909 1.00 59.50 223 ALA A C 1
ATOM 1666 O O . ALA A 1 223 ? 8.533 20.102 21.858 1.00 59.50 223 ALA A O 1
ATOM 1667 N N . ASP A 1 224 ? 8.233 19.162 23.891 1.00 48.25 224 ASP A N 1
ATOM 1668 C CA . ASP A 1 224 ? 6.773 19.035 23.805 1.00 48.25 224 ASP A CA 1
ATOM 1669 C C . ASP A 1 224 ? 6.108 20.329 23.302 1.00 48.25 224 ASP A C 1
ATOM 1671 O O . ASP A 1 224 ? 6.305 21.412 23.855 1.00 48.25 224 ASP A O 1
ATOM 1675 N N . GLY A 1 225 ? 5.322 20.206 22.226 1.00 49.53 225 GLY A N 1
ATOM 1676 C CA . GLY A 1 225 ? 4.629 21.320 21.566 1.00 49.53 225 GLY A CA 1
ATOM 1677 C C . GLY A 1 225 ? 5.291 21.855 20.289 1.00 49.53 225 GLY A C 1
ATOM 1678 O O . GLY A 1 225 ? 4.691 22.695 19.625 1.00 49.53 225 GLY A O 1
ATOM 1679 N N . ALA A 1 226 ? 6.476 21.360 19.909 1.00 50.66 226 ALA A N 1
ATOM 1680 C CA . ALA A 1 226 ? 7.144 21.678 18.637 1.00 50.66 226 ALA A CA 1
ATOM 1681 C C . ALA A 1 226 ? 6.964 20.586 17.555 1.00 50.66 226 ALA A C 1
ATOM 1683 O O . ALA A 1 226 ? 7.850 20.404 16.716 1.00 50.66 226 ALA A O 1
ATOM 1684 N N . ARG A 1 227 ? 5.853 19.839 17.622 1.00 44.97 227 ARG A N 1
ATOM 1685 C CA . ARG A 1 227 ? 5.419 18.892 16.581 1.00 44.97 227 ARG A CA 1
ATOM 1686 C C . ARG A 1 227 ? 4.718 19.644 15.453 1.00 44.97 227 ARG A C 1
ATOM 1688 O O . ARG A 1 227 ? 3.910 20.542 15.784 1.00 44.97 227 ARG A O 1
#

Secondary structure (DSSP, 8-state):
-EEE-SSPPP-S-EE-SSSSPEEEEEE--TTS-EEEEEE----TT-HHHHHHHHHHHHHHHHHHSTTPEEEE---------TTSS-EEEESSTT--S-EEEE--TT-HHHHHHHHHHHHHHHHHT---GGGGGG-SS-GGGGGGHHHHHHHHHHHHHHHHHHHHHHHH----S-PPBPTTT-PBPEEETTTTEEE-TTT--EEETTS-EEESS--S--S-PPPTT--

Radius of gyration: 21.63 Å; chains: 1; bounding box: 44×50×52 Å

Organism: NCBI:txid1962118

Sequence (227 aa):
MSFDVPGPITRAMYLSVDAPLRSVRYAPSSTGDRLVVGGAGHVVGRPAHAREALRELAGWAQTHYPGATRTHSWAAQDYATISELPYAGPLLPGGKRIYLATGYDKWGMTNGIAASLALSSQILGGRMDWTNASASWSALDLRAIPAAIRLGSRVARDFAAGWATAMLTSRPGHAPVCTHLGGITTWNDAEDIWECPLHGSCFDSGGSVLWGPATETLDRLPADGAR

InterPro domains:
  IPR006076 FAD dependent oxidoreductase [PF01266] (25-117)
  IPR017941 Rieske [2Fe-2S] iron-sulphur domain [PF00355] (177-220)
  IPR017941 Rieske [2Fe-2S] iron-sulphur domain [PS51296] (176-227)
  IPR036188 FAD/NAD(P)-binding domain superfamily [G3DSA:3.50.50.60] (82-123)
  IPR036922 Rieske [2Fe-2S] iron-sulphur domain superfamily [G3DSA:2.102.10.10] (162-225)
  IPR036922 Rieske [2Fe-2S] iron-sulphur domain superfamily [SSF50022] (176-223)

pLDDT: mean 83.69, std 11.03, range [44.97, 95.81]

Foldseek 3Di:
DKWDAPDDDDDDWDWDPDPPIKIWHWDADPVGIIIDIDGQDDDPPPLVSLLVSVVVSVVVCCVVGPPIDDDDDDDDDFAADLLRAWAAAAPDVPDDPDIDTGHCPPVCVPSVVVSVVLNVCVNVVHDDPCSQRRHNDDPSCVVSVVVVVVVVVVVVVVVVVVVVCVVVDPDPFDQFAQQQPRARWDQRPSRQWTFRPPFTFIAHVQQHTDDTDGPDGTPDDGDPPRD